Protein AF-A0A3S4V7P9-F1 (afdb_monomer)

Solvent-accessible surface area (backbone atoms only — not comparable to full-atom values): 14557 Å² total; per-residue (Å²): 127,86,75,82,71,59,78,92,70,56,43,48,59,55,48,31,48,61,52,42,57,87,43,65,37,87,47,76,92,42,80,39,62,37,51,58,52,30,53,48,21,33,52,43,36,45,76,24,65,44,78,55,67,53,54,45,38,20,28,31,35,33,56,42,56,64,79,25,19,72,51,39,38,51,50,41,55,56,63,76,62,49,96,67,85,82,75,96,72,74,80,79,64,96,81,67,82,88,80,43,70,70,49,38,53,47,17,40,49,37,39,23,72,76,68,34,62,66,26,25,49,37,24,56,65,56,31,76,80,76,78,78,76,74,74,77,93,70,81,84,86,89,84,90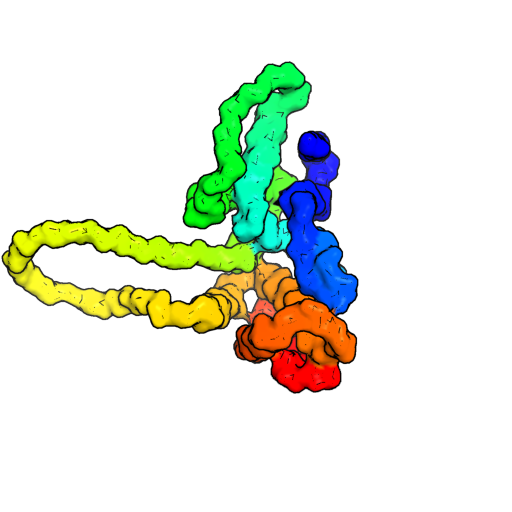,81,86,86,91,74,83,84,74,81,78,73,77,84,85,60,54,74,64,54,50,51,50,48,51,49,49,50,36,50,74,72,49,54,34,58,26,37,34,44,50,48,24,45,51,51,61,72,50,65,74,59,54,62,56,89,86,48,83,63,62,64,69,60,51,54,50,50,26,54,56,52,51,68,42,40,67,60,56,54,74,36,66,45,59,43,41,67,68,51,45,45,59,72,52,60,69,70,55,74,61,55,104

Structure (mmCIF, N/CA/C/O backbone):
data_AF-A0A3S4V7P9-F1
#
_entry.id   AF-A0A3S4V7P9-F1
#
loop_
_atom_site.group_PDB
_atom_site.id
_atom_site.type_symbol
_atom_site.label_atom_id
_atom_site.label_alt_id
_atom_site.label_comp_id
_atom_site.label_asym_id
_atom_site.label_entity_id
_atom_site.label_seq_id
_atom_site.pdbx_PDB_ins_code
_atom_site.Cartn_x
_atom_site.Cartn_y
_atom_site.Cartn_z
_atom_site.occupancy
_atom_site.B_iso_or_equiv
_atom_site.auth_seq_id
_atom_site.auth_comp_id
_atom_site.auth_asym_id
_atom_site.auth_atom_id
_atom_site.pdbx_PDB_model_num
ATOM 1 N N . MET A 1 1 ? -21.435 1.760 -15.523 1.00 58.81 1 MET A N 1
ATOM 2 C CA . MET A 1 1 ? -20.397 1.516 -14.498 1.00 58.81 1 MET A CA 1
ATOM 3 C C . MET A 1 1 ? -21.016 0.544 -13.519 1.00 58.81 1 MET A C 1
ATOM 5 O O . MET A 1 1 ? -22.145 0.797 -13.127 1.00 58.81 1 MET A O 1
ATOM 9 N N . GLU A 1 2 ? -20.376 -0.588 -13.237 1.00 66.31 2 GLU A N 1
ATOM 10 C CA . GLU A 1 2 ? -20.929 -1.530 -12.252 1.00 66.31 2 GLU A CA 1
ATOM 11 C C . GLU A 1 2 ? -21.046 -0.820 -10.897 1.00 66.31 2 GLU A C 1
ATOM 13 O O . GLU A 1 2 ? -20.115 -0.087 -10.531 1.00 66.31 2 GLU A O 1
ATOM 18 N N . PRO A 1 3 ? -22.195 -0.945 -10.220 1.00 80.56 3 PRO A N 1
ATOM 19 C CA . PRO A 1 3 ? -22.432 -0.245 -8.971 1.00 80.56 3 PRO A CA 1
ATOM 20 C C . PRO A 1 3 ? -21.461 -0.729 -7.892 1.00 80.56 3 PRO A C 1
ATOM 22 O O . PRO A 1 3 ? -20.985 -1.865 -7.924 1.00 80.56 3 PRO A O 1
ATOM 25 N N . LEU A 1 4 ? -21.153 0.157 -6.946 1.00 84.25 4 LEU A N 1
ATOM 26 C CA . LEU A 1 4 ? -20.502 -0.257 -5.710 1.00 84.25 4 LEU A CA 1
ATOM 27 C C . LEU A 1 4 ? -21.445 -1.240 -4.984 1.00 84.25 4 LEU A C 1
ATOM 29 O O . LEU A 1 4 ? -22.656 -0.998 -4.984 1.00 84.25 4 LEU A O 1
ATOM 33 N N . PRO A 1 5 ? -20.936 -2.339 -4.403 1.00 85.75 5 PRO A N 1
ATOM 34 C CA . PRO A 1 5 ? -21.762 -3.251 -3.617 1.00 85.75 5 PRO A CA 1
ATOM 35 C C . PRO A 1 5 ? -22.449 -2.559 -2.435 1.00 85.75 5 PRO A C 1
ATOM 37 O O . PRO A 1 5 ? -22.058 -1.464 -2.025 1.00 85.75 5 PRO A O 1
ATOM 40 N N . ALA A 1 6 ? -23.464 -3.221 -1.874 1.00 88.19 6 ALA A N 1
ATOM 41 C CA . ALA A 1 6 ? -24.113 -2.773 -0.646 1.00 88.19 6 ALA A CA 1
ATOM 42 C C . ALA A 1 6 ? -23.091 -2.645 0.493 1.00 88.19 6 ALA A C 1
ATOM 44 O O . ALA A 1 6 ? -22.118 -3.397 0.540 1.00 88.19 6 ALA A O 1
ATOM 45 N N . ARG A 1 7 ? -23.312 -1.682 1.396 1.00 88.50 7 ARG A N 1
ATOM 46 C CA . ARG A 1 7 ? -22.345 -1.269 2.426 1.00 88.50 7 ARG A CA 1
ATOM 47 C C . ARG A 1 7 ? -21.794 -2.436 3.253 1.00 88.50 7 ARG A C 1
ATOM 49 O O . ARG A 1 7 ? -20.602 -2.481 3.523 1.00 88.50 7 ARG A O 1
ATOM 56 N N . ASP A 1 8 ? -22.652 -3.379 3.618 1.00 89.31 8 ASP A N 1
ATOM 57 C CA . ASP A 1 8 ? -22.342 -4.583 4.394 1.00 89.31 8 ASP A CA 1
ATOM 58 C C . ASP A 1 8 ? -21.503 -5.624 3.631 1.00 89.31 8 ASP A C 1
ATOM 60 O O . ASP A 1 8 ? -20.821 -6.440 4.247 1.00 89.31 8 ASP A O 1
ATOM 64 N N . ALA A 1 9 ? -21.501 -5.574 2.299 1.00 92.19 9 ALA A N 1
ATOM 65 C CA . ALA A 1 9 ? -20.689 -6.428 1.434 1.00 92.19 9 ALA A CA 1
ATOM 66 C C . ALA A 1 9 ? -19.342 -5.793 1.032 1.00 92.19 9 ALA A C 1
ATOM 68 O O . ALA A 1 9 ? -18.545 -6.426 0.331 1.00 92.19 9 ALA A O 1
ATOM 69 N N . ILE A 1 10 ? -19.068 -4.547 1.436 1.00 95.62 10 ILE A N 1
ATOM 70 C CA . ILE A 1 10 ? -17.816 -3.864 1.100 1.00 95.62 10 ILE A CA 1
ATOM 71 C C . ILE A 1 10 ? -16.715 -4.331 2.050 1.00 95.62 10 ILE A C 1
ATOM 73 O O . ILE A 1 10 ? -16.597 -3.874 3.181 1.00 95.62 10 ILE A O 1
ATOM 77 N N . THR A 1 11 ? -15.854 -5.213 1.552 1.00 97.94 11 THR A N 1
ATOM 78 C CA . THR A 1 11 ? -14.566 -5.526 2.181 1.00 97.94 11 THR A CA 1
ATOM 79 C C . THR A 1 11 ? -13.459 -4.601 1.646 1.00 97.94 11 THR A C 1
ATOM 81 O O . THR A 1 11 ? -13.633 -3.989 0.583 1.00 97.94 11 THR A O 1
ATOM 84 N N . PRO A 1 12 ? -12.288 -4.521 2.311 1.00 98.50 12 PRO A N 1
ATOM 85 C CA . PRO A 1 12 ? -11.133 -3.782 1.790 1.00 98.50 12 PRO A CA 1
ATOM 86 C C . PRO A 1 12 ? -10.730 -4.213 0.371 1.00 98.50 12 PRO A C 1
ATOM 88 O O . PRO A 1 12 ? -10.484 -3.371 -0.490 1.00 98.50 12 PRO A O 1
ATOM 91 N N . GLU A 1 13 ? -10.739 -5.521 0.091 1.00 98.19 13 GLU A N 1
ATOM 92 C CA . GLU A 1 13 ? -10.456 -6.065 -1.242 1.00 98.19 13 GLU A CA 1
ATOM 93 C C . GLU A 1 13 ? -11.494 -5.617 -2.280 1.00 98.19 13 GLU A C 1
ATOM 95 O O . GLU A 1 13 ? -11.134 -5.213 -3.389 1.00 98.19 13 GLU A O 1
ATOM 100 N N . VAL A 1 14 ? -12.784 -5.688 -1.939 1.00 97.50 14 VAL A N 1
ATOM 101 C CA . VAL A 1 14 ? -13.881 -5.288 -2.832 1.00 97.50 14 VAL A CA 1
ATOM 102 C C . VAL A 1 14 ? -13.765 -3.807 -3.190 1.00 97.50 14 VAL A C 1
ATOM 104 O O . VAL A 1 14 ? -13.862 -3.452 -4.370 1.00 97.50 14 VAL A O 1
ATOM 107 N N . LEU A 1 15 ? -13.496 -2.948 -2.203 1.00 97.62 15 LEU A N 1
ATOM 108 C CA . LEU A 1 15 ? -13.302 -1.522 -2.448 1.00 97.62 15 LEU A CA 1
ATOM 109 C C . LEU A 1 15 ? -12.057 -1.262 -3.304 1.00 97.62 15 LEU A C 1
ATOM 111 O O . LEU A 1 15 ? -12.142 -0.505 -4.270 1.00 97.62 15 LEU A O 1
ATOM 115 N N . ALA A 1 16 ? -10.930 -1.920 -3.014 1.00 98.00 16 ALA A N 1
ATOM 116 C CA . ALA A 1 16 ? -9.704 -1.791 -3.802 1.00 98.00 16 ALA A CA 1
ATOM 117 C C . ALA A 1 16 ? -9.910 -2.230 -5.265 1.00 98.00 16 ALA A C 1
ATOM 119 O O . ALA A 1 16 ? -9.513 -1.519 -6.193 1.00 98.00 16 ALA A O 1
ATOM 120 N N . ARG A 1 17 ? -10.594 -3.363 -5.493 1.00 96.88 17 ARG A N 1
ATOM 121 C CA . ARG A 1 17 ? -10.981 -3.854 -6.832 1.00 96.88 17 ARG A CA 1
ATOM 122 C C . ARG A 1 17 ? -11.816 -2.830 -7.587 1.00 96.88 17 ARG A C 1
ATOM 124 O O . ARG A 1 17 ? -11.573 -2.589 -8.771 1.00 96.88 17 ARG A O 1
ATOM 131 N N . TRP A 1 18 ? -12.799 -2.242 -6.913 1.00 95.81 18 TRP A N 1
ATOM 132 C CA . TRP A 1 18 ? -13.680 -1.246 -7.507 1.00 95.81 18 TRP A CA 1
ATOM 133 C C . TRP A 1 18 ? -12.938 0.065 -7.817 1.00 95.81 18 TRP A C 1
ATOM 135 O O . TRP A 1 18 ? -13.070 0.599 -8.924 1.00 95.81 18 TRP A O 1
ATOM 145 N N . ALA A 1 19 ? -12.109 0.548 -6.887 1.00 95.56 19 ALA A N 1
ATOM 146 C CA . ALA A 1 19 ? -11.340 1.781 -7.028 1.00 95.56 19 ALA A CA 1
ATOM 147 C C . ALA A 1 19 ? -10.324 1.678 -8.176 1.00 95.56 19 ALA A C 1
ATOM 149 O O . ALA A 1 19 ? -10.337 2.501 -9.087 1.00 95.56 19 ALA A O 1
ATOM 150 N N . HIS A 1 20 ? -9.515 0.618 -8.216 1.00 96.06 20 HIS A N 1
ATOM 151 C CA . HIS A 1 20 ? -8.494 0.420 -9.253 1.00 96.06 20 HIS A CA 1
ATOM 152 C C . HIS A 1 20 ? -9.036 -0.221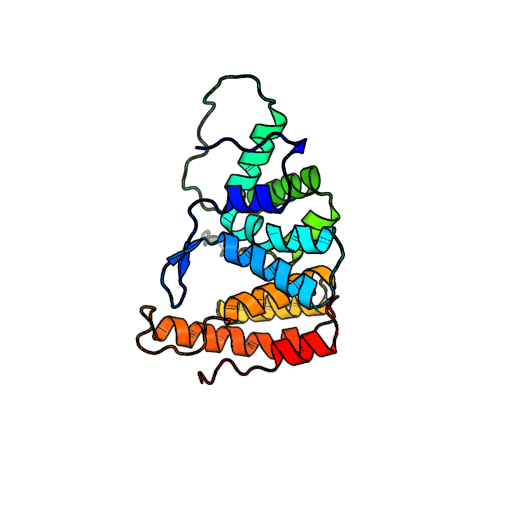 -10.543 1.00 96.06 20 HIS A C 1
ATOM 154 O O . HIS A 1 20 ? -8.272 -0.679 -11.403 1.00 96.06 20 HIS A O 1
ATOM 160 N N . ARG A 1 21 ? -10.362 -0.280 -10.726 1.00 93.31 21 ARG A N 1
ATOM 161 C CA . ARG A 1 21 ? -10.960 -0.895 -11.913 1.00 93.31 21 ARG A CA 1
ATOM 162 C C . ARG A 1 21 ? -10.477 -0.205 -13.187 1.00 93.31 21 ARG A C 1
ATOM 164 O O . ARG A 1 21 ? -10.675 0.990 -13.392 1.00 93.31 21 ARG A O 1
ATOM 171 N N . GLY A 1 22 ? -9.933 -1.009 -14.097 1.00 93.38 22 GLY A N 1
ATOM 172 C CA . GLY A 1 22 ? -9.423 -0.535 -15.385 1.00 93.38 22 GLY A CA 1
ATOM 173 C C . GLY A 1 22 ? -7.981 -0.032 -15.330 1.00 93.38 22 GLY A C 1
ATOM 174 O O . GLY A 1 22 ? -7.357 0.049 -16.383 1.00 93.38 22 GLY A O 1
ATOM 175 N N . GLN A 1 23 ? -7.416 0.203 -14.141 1.00 95.31 23 GLN A N 1
ATOM 176 C CA . GLN A 1 23 ? -6.001 0.530 -13.997 1.00 95.31 23 GLN A CA 1
ATOM 177 C C . GLN A 1 23 ? -5.146 -0.677 -14.404 1.00 95.31 23 GLN A C 1
ATOM 179 O O . GLN A 1 23 ? -5.503 -1.846 -14.185 1.00 95.31 23 GLN A O 1
ATOM 184 N N . ARG A 1 24 ? -4.027 -0.387 -15.063 1.00 94.62 24 ARG A N 1
ATOM 185 C CA . ARG A 1 24 ? -3.072 -1.378 -15.558 1.00 94.62 24 ARG A CA 1
ATOM 186 C C . ARG A 1 24 ? -1.688 -1.082 -15.009 1.00 94.62 24 ARG A C 1
ATOM 188 O O . ARG A 1 24 ? -1.365 0.068 -14.728 1.00 94.62 24 ARG A O 1
ATOM 195 N N . ARG A 1 25 ? -0.882 -2.131 -14.881 1.00 91.31 25 ARG A N 1
ATOM 196 C CA . ARG A 1 25 ? 0.527 -2.058 -14.496 1.00 91.31 25 ARG A CA 1
ATOM 197 C C . ARG A 1 25 ? 1.372 -2.756 -15.550 1.00 91.31 25 ARG A C 1
ATOM 199 O O . ARG A 1 25 ? 1.048 -3.870 -15.956 1.00 91.31 25 ARG A O 1
ATOM 206 N N . ASP A 1 26 ? 2.465 -2.118 -15.951 1.00 89.94 26 ASP A N 1
ATOM 207 C CA . ASP A 1 26 ? 3.435 -2.728 -16.857 1.00 89.94 26 ASP A CA 1
ATOM 208 C C . ASP A 1 26 ? 4.204 -3.833 -16.133 1.00 89.94 26 ASP A C 1
ATOM 210 O O . ASP A 1 26 ? 4.832 -3.603 -15.096 1.00 89.94 26 ASP A O 1
ATOM 214 N N . THR A 1 27 ? 4.187 -5.031 -16.706 1.00 90.19 27 THR A N 1
ATOM 215 C CA . THR A 1 27 ? 4.953 -6.185 -16.230 1.00 90.19 27 THR A CA 1
ATOM 216 C C . THR A 1 27 ? 5.806 -6.738 -17.375 1.00 90.19 27 THR A C 1
ATOM 218 O O . THR A 1 27 ? 5.564 -6.378 -18.531 1.00 90.19 27 THR A O 1
ATOM 221 N N . PRO A 1 28 ? 6.790 -7.612 -17.102 1.00 87.75 28 PRO A N 1
ATOM 222 C CA . PRO A 1 28 ? 7.581 -8.233 -18.160 1.00 87.75 28 PRO A CA 1
ATOM 223 C C . PRO A 1 28 ? 6.714 -9.078 -19.111 1.00 87.75 28 PRO A C 1
ATOM 225 O O . PRO A 1 28 ? 7.029 -9.200 -20.288 1.00 87.75 28 PRO A O 1
ATOM 228 N N . ALA A 1 29 ? 5.583 -9.605 -18.626 1.00 88.56 29 ALA A N 1
ATOM 229 C CA . ALA A 1 29 ? 4.605 -10.352 -19.421 1.00 88.56 29 ALA A CA 1
ATOM 230 C C . ALA A 1 29 ? 3.593 -9.456 -20.172 1.00 88.56 29 ALA A C 1
ATOM 232 O O . ALA A 1 29 ? 2.677 -9.969 -20.812 1.00 88.56 29 ALA A O 1
ATOM 233 N N . GLY A 1 30 ? 3.724 -8.126 -20.086 1.00 88.00 30 GLY A N 1
ATOM 234 C CA . GLY A 1 30 ? 2.780 -7.151 -20.640 1.00 88.00 30 GLY A CA 1
ATOM 235 C C . GLY A 1 30 ? 1.861 -6.502 -19.588 1.00 88.00 30 GLY A C 1
ATOM 236 O O . GLY A 1 30 ? 2.098 -6.641 -18.383 1.00 88.00 30 GLY A O 1
ATOM 237 N N . PRO A 1 31 ? 0.830 -5.742 -20.008 1.00 90.12 31 PRO A N 1
ATOM 238 C CA . PRO A 1 31 ? -0.048 -5.013 -19.091 1.00 90.12 31 PRO A CA 1
ATOM 239 C C . PRO A 1 31 ? -0.917 -5.947 -18.234 1.00 90.12 31 PRO A C 1
ATOM 241 O O . PRO A 1 31 ? -1.820 -6.614 -18.738 1.00 90.12 31 PRO A O 1
ATOM 244 N N . GLY A 1 32 ? -0.681 -5.954 -16.922 1.00 89.69 32 GLY A N 1
ATOM 245 C CA . GLY A 1 32 ? -1.484 -6.676 -15.930 1.00 89.69 32 GLY A CA 1
ATOM 246 C C . GLY A 1 32 ? -2.538 -5.787 -15.265 1.00 89.69 32 GLY A C 1
ATOM 247 O O . GLY A 1 32 ? -2.479 -4.557 -15.357 1.00 89.69 32 GLY A O 1
ATOM 248 N N . ALA A 1 33 ? -3.507 -6.389 -14.574 1.00 94.81 33 ALA A N 1
ATOM 249 C CA . ALA A 1 33 ? -4.460 -5.637 -13.761 1.00 94.81 33 ALA A CA 1
ATOM 250 C C . ALA A 1 33 ? -3.758 -5.052 -12.525 1.00 94.81 33 ALA A C 1
ATOM 252 O O . ALA A 1 33 ? -3.027 -5.759 -11.833 1.00 94.81 33 ALA A O 1
ATOM 253 N N . TYR A 1 34 ? -3.988 -3.769 -12.223 1.00 96.25 34 TYR A N 1
ATOM 254 C CA . TYR A 1 34 ? -3.319 -3.125 -11.085 1.00 96.25 34 TYR A CA 1
ATOM 255 C C . TYR A 1 34 ? -3.641 -3.799 -9.749 1.00 96.25 34 TYR A C 1
ATOM 257 O O . TYR A 1 34 ? -2.764 -3.936 -8.911 1.00 96.25 34 TYR A O 1
ATOM 265 N N . ILE A 1 35 ? -4.870 -4.293 -9.578 1.00 97.38 35 ILE A N 1
ATOM 266 C CA . ILE A 1 35 ? -5.326 -4.925 -8.333 1.00 97.38 35 ILE A CA 1
ATOM 267 C C . ILE A 1 35 ? -4.492 -6.137 -7.889 1.00 97.38 35 ILE A C 1
ATOM 269 O O . ILE A 1 35 ? -4.472 -6.479 -6.708 1.00 97.38 35 ILE A O 1
ATOM 273 N N . ASP A 1 36 ? -3.762 -6.773 -8.808 1.00 97.25 36 ASP A N 1
ATOM 274 C CA . ASP A 1 36 ? -2.837 -7.834 -8.429 1.00 97.25 36 ASP A CA 1
ATOM 275 C C . ASP A 1 36 ? -1.676 -7.328 -7.559 1.00 97.25 36 ASP A C 1
ATOM 277 O O . ASP A 1 36 ? -1.077 -8.126 -6.844 1.00 97.25 36 ASP A O 1
ATOM 281 N N . HIS A 1 37 ? -1.346 -6.033 -7.608 1.00 97.62 37 HIS A N 1
ATOM 282 C CA . HIS A 1 37 ? -0.346 -5.423 -6.736 1.00 97.62 37 HIS A CA 1
ATOM 283 C C . HIS A 1 37 ? -0.810 -5.394 -5.266 1.00 97.62 37 HIS A C 1
ATOM 285 O O . HIS A 1 37 ? -0.173 -6.088 -4.471 1.00 97.62 37 HIS A O 1
ATOM 291 N N . PRO A 1 38 ? -1.935 -4.746 -4.885 1.00 98.56 38 PRO A N 1
ATOM 292 C CA . PRO A 1 38 ? -2.440 -4.813 -3.510 1.00 98.56 38 PRO A CA 1
ATOM 293 C C . PRO A 1 38 ? -2.638 -6.241 -2.987 1.00 98.56 38 PRO A C 1
ATOM 295 O O . PRO A 1 38 ? -2.262 -6.536 -1.854 1.00 98.56 38 PRO A O 1
ATOM 298 N N . ARG A 1 39 ? -3.129 -7.165 -3.831 1.00 98.75 39 ARG A N 1
ATOM 299 C CA . ARG A 1 39 ? -3.240 -8.588 -3.466 1.00 98.75 39 ARG A CA 1
ATOM 300 C C . ARG A 1 39 ? -1.895 -9.166 -3.023 1.00 98.75 39 ARG A C 1
ATOM 302 O O . ARG A 1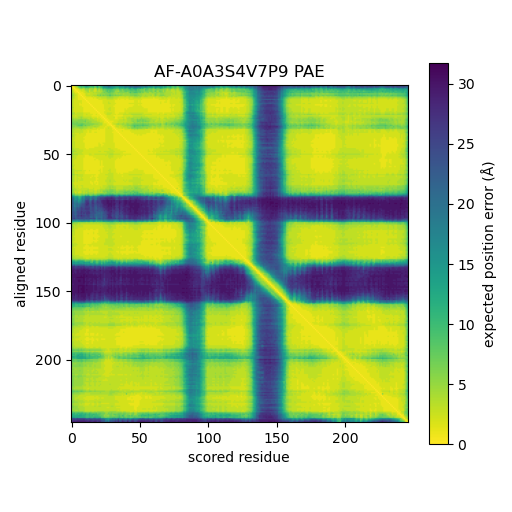 39 ? -1.804 -9.784 -1.967 1.00 98.75 39 ARG A O 1
ATOM 309 N N . ARG A 1 40 ? -0.842 -8.966 -3.821 1.00 98.56 40 ARG A N 1
ATOM 310 C CA . ARG A 1 40 ? 0.496 -9.487 -3.510 1.00 98.56 40 ARG A CA 1
ATOM 311 C C . ARG A 1 40 ? 1.149 -8.776 -2.333 1.00 98.56 40 ARG A C 1
ATOM 313 O O . ARG A 1 40 ? 1.888 -9.416 -1.594 1.00 98.56 40 ARG A O 1
ATOM 320 N N . VAL A 1 41 ? 0.863 -7.492 -2.118 1.00 98.81 41 VAL A N 1
ATOM 321 C CA . VAL A 1 41 ? 1.287 -6.780 -0.901 1.00 98.81 41 VAL A CA 1
ATOM 322 C C . VAL A 1 41 ? 0.712 -7.463 0.340 1.00 98.81 41 VAL A C 1
ATOM 324 O O . VAL A 1 41 ? 1.455 -7.737 1.280 1.00 98.81 41 VAL A O 1
ATOM 327 N N . VAL A 1 42 ? -0.571 -7.829 0.321 1.00 98.88 42 VAL A N 1
ATOM 328 C CA . VAL A 1 42 ? -1.216 -8.578 1.412 1.00 98.88 42 VAL A CA 1
ATOM 329 C C . VAL A 1 42 ? -0.619 -9.978 1.574 1.00 98.88 42 VAL A C 1
ATOM 331 O O . VAL A 1 42 ? -0.319 -10.386 2.693 1.00 98.88 42 VAL A O 1
ATOM 334 N N . GLU A 1 43 ? -0.354 -10.695 0.479 1.00 98.88 43 GLU A N 1
ATOM 335 C CA . GLU A 1 43 ? 0.335 -11.996 0.529 1.00 98.88 43 GLU A CA 1
ATOM 336 C C . GLU A 1 43 ? 1.737 -11.888 1.151 1.00 98.88 43 GLU A C 1
ATOM 338 O O . GLU A 1 43 ? 2.133 -12.752 1.933 1.00 98.88 43 GLU A O 1
ATOM 343 N N . LEU A 1 44 ? 2.478 -10.817 0.852 1.00 98.88 44 LEU A N 1
ATOM 344 C CA . LEU A 1 44 ? 3.791 -10.544 1.438 1.00 98.88 44 LEU A CA 1
ATOM 345 C C . LEU A 1 44 ? 3.702 -10.188 2.927 1.00 98.88 44 LEU A C 1
ATOM 347 O O . LEU A 1 44 ? 4.561 -10.628 3.687 1.00 98.88 44 LEU A O 1
ATOM 351 N N . LEU A 1 45 ? 2.684 -9.433 3.351 1.00 98.88 45 LEU A N 1
ATOM 352 C CA . LEU A 1 45 ? 2.430 -9.148 4.769 1.00 98.88 45 LEU A CA 1
ATOM 353 C C . LEU A 1 45 ? 2.203 -10.452 5.545 1.00 98.88 45 LEU A C 1
ATOM 355 O O . LEU A 1 45 ? 2.871 -10.696 6.551 1.00 98.88 45 LEU A O 1
ATOM 359 N N . VAL A 1 46 ? 1.333 -11.326 5.027 1.00 98.81 46 VAL A N 1
ATOM 360 C CA . VAL A 1 46 ? 1.057 -12.644 5.618 1.00 98.81 46 VAL A CA 1
ATOM 361 C C . VAL A 1 46 ? 2.313 -13.517 5.635 1.00 98.81 46 VAL A C 1
ATOM 363 O O . VAL A 1 46 ? 2.642 -14.105 6.664 1.00 98.81 46 VAL A O 1
ATOM 366 N N . ALA A 1 47 ? 3.062 -13.574 4.529 1.00 98.69 47 ALA A N 1
ATOM 367 C CA . ALA A 1 47 ? 4.313 -14.331 4.454 1.00 98.69 47 ALA A CA 1
ATOM 368 C C . ALA A 1 47 ? 5.381 -13.812 5.432 1.00 98.69 47 ALA A C 1
ATOM 370 O O . ALA A 1 47 ? 6.209 -14.592 5.903 1.00 98.69 47 ALA A O 1
ATOM 371 N N . GLY A 1 48 ? 5.349 -12.515 5.742 1.00 98.56 48 GLY A N 1
ATOM 372 C CA . GLY A 1 48 ? 6.176 -11.874 6.756 1.00 98.56 48 GLY A CA 1
ATOM 373 C C . GLY A 1 48 ? 5.660 -12.022 8.188 1.00 98.56 48 GLY A C 1
ATOM 374 O O . GLY A 1 48 ? 6.274 -11.460 9.086 1.00 98.56 48 GLY A O 1
ATOM 375 N N . GLY A 1 49 ? 4.576 -12.765 8.427 1.00 98.56 49 GLY A N 1
ATOM 376 C CA . GLY A 1 49 ? 4.054 -13.056 9.767 1.00 98.56 49 GLY A CA 1
ATOM 377 C C . GLY A 1 49 ? 2.991 -12.083 10.287 1.00 98.56 49 GLY A C 1
ATOM 378 O O . GLY A 1 49 ? 2.572 -12.208 11.436 1.00 98.5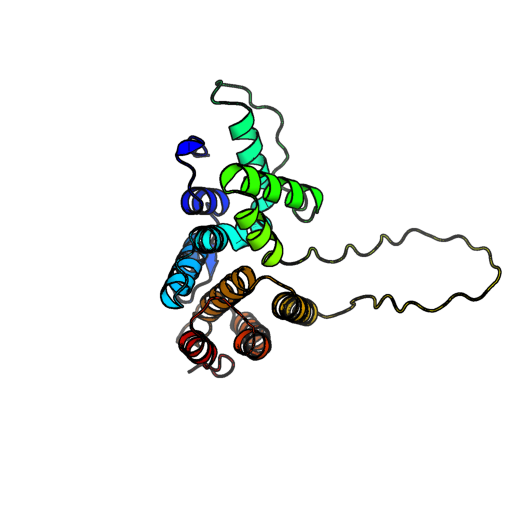6 49 GLY A O 1
ATOM 379 N N . VAL A 1 50 ? 2.520 -11.139 9.468 1.00 98.69 50 VAL A N 1
ATOM 380 C CA . VAL A 1 50 ? 1.438 -10.222 9.854 1.00 98.69 50 VAL A CA 1
ATOM 381 C C . VAL A 1 50 ? 0.089 -10.929 9.721 1.00 98.69 50 VAL A C 1
ATOM 383 O O . VAL A 1 50 ? -0.291 -11.361 8.635 1.00 98.69 50 VAL A O 1
ATOM 386 N N . ALA A 1 51 ? -0.653 -11.004 10.826 1.00 98.25 51 ALA A N 1
ATOM 387 C CA . ALA A 1 51 ? -2.011 -11.557 10.878 1.00 98.25 51 ALA A CA 1
ATOM 388 C C . ALA A 1 51 ? -3.068 -10.536 11.343 1.00 98.25 51 ALA A C 1
ATOM 390 O O . ALA A 1 51 ? -4.246 -10.872 11.441 1.00 98.25 51 ALA A O 1
ATOM 391 N N . ASP A 1 52 ? -2.651 -9.303 11.644 1.00 98.69 52 ASP A N 1
ATOM 392 C CA . ASP A 1 52 ? -3.542 -8.239 12.103 1.00 98.69 52 ASP A CA 1
ATOM 393 C C . ASP A 1 52 ? -4.497 -7.810 10.968 1.00 98.69 52 ASP A C 1
ATOM 395 O O . ASP A 1 52 ? -4.027 -7.342 9.923 1.00 98.69 52 ASP A O 1
ATOM 399 N N . PRO A 1 53 ? -5.827 -7.950 11.144 1.00 98.69 53 PRO A N 1
ATOM 400 C CA . PRO A 1 53 ? -6.793 -7.645 10.096 1.00 98.69 53 PRO A CA 1
ATOM 401 C C . PRO A 1 53 ? -6.775 -6.175 9.658 1.00 98.69 53 PRO A C 1
ATOM 403 O O . PRO A 1 53 ? -7.025 -5.909 8.483 1.00 98.69 53 PRO A O 1
ATOM 406 N N . GLU A 1 54 ? -6.447 -5.225 10.538 1.00 98.81 54 GLU A N 1
ATOM 407 C CA . GLU A 1 54 ? -6.393 -3.801 10.185 1.00 98.81 54 GLU A CA 1
ATOM 408 C C . GLU A 1 54 ? -5.186 -3.503 9.283 1.00 98.81 54 GLU A C 1
ATOM 410 O O . GLU A 1 54 ? -5.281 -2.723 8.333 1.00 98.81 54 GLU A O 1
ATOM 415 N N . VAL A 1 55 ? -4.062 -4.189 9.512 1.00 98.88 55 VAL A N 1
ATOM 416 C CA . VAL A 1 55 ? -2.859 -4.066 8.675 1.00 98.88 55 VAL A CA 1
ATOM 417 C C . VAL A 1 55 ? -3.071 -4.722 7.310 1.00 98.88 55 VAL A C 1
ATOM 419 O O . VAL A 1 55 ? -2.673 -4.163 6.287 1.00 98.88 55 VAL A O 1
ATOM 422 N N . LEU A 1 56 ? -3.743 -5.876 7.262 1.00 98.88 56 LEU A N 1
ATOM 423 C CA . LEU A 1 56 ? -4.096 -6.534 5.999 1.00 98.88 56 LEU A CA 1
ATOM 424 C C . LEU A 1 56 ? -5.122 -5.713 5.198 1.00 98.88 56 LEU A C 1
ATOM 426 O O . LEU A 1 56 ? -4.997 -5.598 3.977 1.00 98.88 56 LEU A O 1
ATOM 430 N N . ALA A 1 57 ? -6.095 -5.091 5.872 1.00 98.88 57 ALA A N 1
ATOM 431 C CA . ALA A 1 57 ? -7.023 -4.148 5.254 1.00 98.88 57 ALA A CA 1
ATOM 432 C C . ALA A 1 57 ? -6.283 -2.941 4.660 1.00 98.88 57 ALA A C 1
ATOM 434 O O . ALA A 1 57 ? -6.515 -2.584 3.504 1.00 98.88 57 ALA A O 1
ATOM 435 N N . ALA A 1 58 ? -5.343 -2.355 5.407 1.00 98.88 58 ALA A N 1
ATOM 436 C CA . ALA A 1 58 ? -4.508 -1.270 4.904 1.00 98.88 58 ALA A CA 1
ATOM 437 C C . ALA A 1 58 ? -3.642 -1.709 3.711 1.00 98.88 58 ALA A C 1
ATOM 439 O O . ALA A 1 58 ? -3.515 -0.952 2.755 1.00 98.88 58 ALA A O 1
ATOM 440 N N . GLY A 1 59 ? -3.116 -2.939 3.704 1.00 98.81 59 GLY A N 1
ATOM 441 C CA . GLY A 1 59 ? -2.386 -3.502 2.561 1.00 98.81 59 GLY A CA 1
ATOM 442 C C . GLY A 1 59 ? -3.214 -3.536 1.270 1.00 98.81 59 GLY A C 1
ATOM 443 O O . GLY A 1 59 ? -2.717 -3.153 0.209 1.00 98.81 59 GLY A O 1
ATOM 444 N N . TRP A 1 60 ? -4.496 -3.905 1.355 1.00 98.88 60 TRP A N 1
ATOM 445 C CA . TRP A 1 60 ? -5.419 -3.834 0.214 1.00 98.88 60 TRP A CA 1
ATOM 446 C C . TRP A 1 60 ? -5.674 -2.403 -0.270 1.00 98.88 60 TRP A C 1
ATOM 448 O O . TRP A 1 60 ? -5.865 -2.184 -1.465 1.00 98.88 60 TRP A O 1
ATOM 458 N N . LEU A 1 61 ? -5.697 -1.439 0.650 1.00 98.81 61 LEU A N 1
ATOM 459 C CA . LEU A 1 61 ? -6.160 -0.074 0.401 1.00 98.81 61 LEU A CA 1
ATOM 460 C C . LEU A 1 61 ? -5.033 0.948 0.206 1.00 98.81 61 LEU A C 1
ATOM 462 O O . LEU A 1 61 ? -5.336 2.102 -0.091 1.00 98.81 61 LEU A O 1
ATOM 466 N N . HIS A 1 62 ? -3.766 0.559 0.367 1.00 98.50 62 HIS A N 1
ATOM 467 C CA . HIS A 1 62 ? -2.649 1.493 0.546 1.00 98.50 62 HIS A CA 1
ATOM 468 C C . HIS A 1 62 ? -2.495 2.540 -0.571 1.00 98.50 62 HIS A C 1
ATOM 470 O O . HIS A 1 62 ? -2.178 3.686 -0.270 1.00 98.50 62 HIS A O 1
ATOM 476 N N . ASP A 1 63 ? -2.805 2.183 -1.820 1.00 97.62 63 ASP A N 1
ATOM 477 C CA . ASP A 1 63 ? -2.739 3.101 -2.968 1.00 97.62 63 ASP A CA 1
ATOM 478 C C . ASP A 1 63 ? -4.065 3.791 -3.295 1.00 97.62 63 ASP A C 1
ATOM 480 O O . ASP A 1 63 ? -4.115 4.687 -4.134 1.00 97.62 63 ASP A O 1
ATOM 484 N N . THR A 1 64 ? -5.176 3.399 -2.669 1.00 97.25 64 THR A N 1
ATOM 485 C CA . THR A 1 64 ? -6.505 3.883 -3.082 1.00 97.25 64 THR A CA 1
ATOM 486 C C . THR A 1 64 ? -6.678 5.387 -2.861 1.00 97.25 64 THR A C 1
ATOM 488 O O . THR A 1 64 ? -7.314 6.055 -3.677 1.00 97.25 64 THR A O 1
ATOM 491 N N . VAL A 1 65 ? -6.082 5.938 -1.799 1.00 96.38 65 VAL A N 1
ATOM 492 C CA . VAL A 1 65 ? -6.087 7.383 -1.506 1.00 96.38 65 VAL A CA 1
ATOM 493 C C . VAL A 1 65 ? -5.095 8.141 -2.391 1.00 96.38 65 VAL A C 1
ATOM 495 O O . VAL A 1 65 ? -5.339 9.301 -2.714 1.00 96.38 65 VAL A O 1
ATOM 498 N N . GLU A 1 66 ? -3.995 7.510 -2.805 1.00 92.38 66 GLU A N 1
ATOM 499 C CA . GLU A 1 66 ? -2.998 8.133 -3.683 1.00 92.38 66 GLU A CA 1
ATOM 500 C C . GLU A 1 66 ? -3.490 8.193 -5.136 1.00 92.38 66 GLU A C 1
ATOM 502 O O . GLU A 1 66 ? -3.499 9.257 -5.755 1.00 92.38 66 GLU A O 1
ATOM 507 N N . ASP A 1 67 ? -3.965 7.061 -5.655 1.00 93.94 67 ASP A N 1
ATOM 508 C CA . ASP A 1 67 ? -4.276 6.876 -7.073 1.00 93.94 67 ASP A CA 1
ATOM 509 C C . ASP A 1 67 ? -5.742 7.147 -7.415 1.00 93.94 67 ASP A C 1
ATOM 511 O O . ASP A 1 67 ? -6.069 7.529 -8.541 1.00 93.94 67 ASP A O 1
ATOM 515 N N . GLN A 1 68 ? -6.655 6.873 -6.479 1.00 94.88 68 GLN A N 1
ATOM 516 C CA . GLN A 1 68 ? -8.097 6.840 -6.732 1.00 94.88 68 GLN A CA 1
ATOM 517 C C . GLN A 1 68 ? -8.942 7.640 -5.714 1.00 94.88 68 GLN A C 1
ATOM 519 O O . GLN A 1 68 ? -10.095 7.258 -5.470 1.00 94.88 68 GLN A O 1
ATOM 524 N N . PRO A 1 69 ? -8.483 8.775 -5.144 1.00 94.56 69 PRO A N 1
ATOM 525 C CA . PRO A 1 69 ? -9.211 9.421 -4.051 1.00 94.56 69 PRO A CA 1
ATOM 526 C C . PRO A 1 69 ? -10.583 9.952 -4.491 1.00 94.56 69 PRO A C 1
ATOM 528 O O . PRO A 1 69 ? -11.554 9.846 -3.747 1.00 94.56 69 PRO A O 1
ATOM 531 N N . GLY A 1 70 ? -10.726 10.423 -5.736 1.00 92.69 70 GLY A N 1
ATOM 532 C CA . GLY A 1 70 ? -12.027 10.840 -6.277 1.00 92.69 70 GLY A CA 1
ATOM 533 C C . GLY A 1 70 ? -13.046 9.695 -6.371 1.00 92.69 70 GLY A C 1
ATOM 534 O O . GLY A 1 70 ? -14.245 9.908 -6.183 1.00 92.69 70 GLY A O 1
ATOM 535 N N . ARG A 1 71 ? -12.583 8.459 -6.607 1.00 93.19 71 ARG A N 1
ATOM 536 C CA . ARG A 1 71 ? -13.457 7.280 -6.584 1.00 93.19 71 ARG A CA 1
ATOM 537 C C . ARG A 1 71 ? -13.894 6.950 -5.163 1.00 93.19 71 ARG A C 1
ATOM 539 O O . ARG A 1 71 ? -15.069 6.656 -4.976 1.00 93.19 71 ARG A O 1
ATOM 546 N N . LEU A 1 72 ? -12.999 7.053 -4.179 1.00 94.88 72 LEU A N 1
ATOM 547 C CA . LEU A 1 72 ? -13.348 6.859 -2.768 1.00 94.88 72 LEU A CA 1
ATOM 548 C C . LEU A 1 72 ? -14.387 7.877 -2.292 1.00 94.88 72 LEU A C 1
ATOM 550 O O . LEU A 1 72 ? -15.391 7.489 -1.705 1.00 94.88 72 LEU A O 1
ATOM 554 N N . VAL A 1 73 ? -14.210 9.160 -2.623 1.00 94.56 73 VAL A N 1
ATOM 555 C CA . VAL A 1 73 ? -15.199 10.198 -2.288 1.00 94.56 73 VAL A CA 1
ATOM 556 C C . VAL A 1 73 ? -16.564 9.872 -2.900 1.00 94.56 73 VAL A C 1
ATOM 558 O O . VAL A 1 73 ? -17.579 9.932 -2.212 1.00 94.56 73 VAL A O 1
ATOM 561 N N . ARG A 1 74 ? -16.597 9.451 -4.172 1.00 90.94 74 ARG A N 1
ATOM 562 C CA . ARG A 1 74 ? -17.845 9.044 -4.835 1.00 90.94 74 ARG A CA 1
ATOM 563 C C . ARG A 1 74 ? -18.489 7.819 -4.186 1.00 90.94 74 ARG A C 1
ATOM 565 O O . ARG A 1 74 ? -19.713 7.752 -4.129 1.00 90.94 74 ARG A O 1
ATOM 572 N N . ALA A 1 75 ? -17.682 6.857 -3.741 1.00 90.06 75 ALA A N 1
ATOM 573 C CA . ALA A 1 75 ? -18.165 5.687 -3.020 1.00 90.06 75 ALA A CA 1
ATOM 574 C C . ALA A 1 75 ? -18.865 6.103 -1.720 1.00 90.06 75 ALA A C 1
ATOM 576 O O . ALA A 1 75 ? -20.000 5.696 -1.511 1.00 90.06 75 ALA A O 1
ATOM 577 N N . GLY A 1 76 ? -18.246 6.978 -0.920 1.00 89.56 76 GLY A N 1
ATOM 578 C CA . GLY A 1 76 ? -18.863 7.534 0.290 1.00 89.56 76 GLY A CA 1
ATOM 579 C C . GLY A 1 76 ? -20.216 8.188 0.010 1.00 89.56 76 GLY A C 1
ATOM 580 O O . GLY A 1 76 ? -21.228 7.760 0.553 1.00 89.56 76 GLY A O 1
ATOM 581 N N . SER A 1 77 ? -20.267 9.126 -0.943 1.00 88.50 77 SER A N 1
ATOM 582 C CA . SER A 1 77 ? -21.523 9.807 -1.297 1.00 88.50 77 SER A CA 1
ATOM 583 C C . SER A 1 77 ? -22.621 8.850 -1.774 1.00 88.50 77 SER A C 1
ATOM 585 O O . SER A 1 77 ? -23.793 9.056 -1.477 1.00 88.50 77 SER A O 1
ATOM 587 N N . ALA A 1 78 ? -22.262 7.795 -2.514 1.00 86.00 78 ALA A N 1
ATOM 588 C CA . ALA A 1 78 ? -23.225 6.790 -2.961 1.00 86.00 78 ALA A CA 1
ATOM 589 C C . ALA A 1 78 ? -23.780 5.946 -1.800 1.00 86.00 78 ALA A C 1
ATOM 591 O O . ALA A 1 78 ? -24.927 5.512 -1.859 1.00 86.00 78 ALA A O 1
ATOM 592 N N . LEU A 1 79 ? -22.980 5.716 -0.757 1.00 85.56 79 LEU A N 1
ATOM 593 C CA . LEU A 1 79 ? -23.388 4.962 0.428 1.00 85.56 79 LEU A CA 1
ATOM 594 C C . LEU A 1 79 ? -24.238 5.802 1.385 1.00 85.56 79 LEU A C 1
ATOM 596 O O . LEU A 1 79 ? -25.159 5.262 1.993 1.00 85.56 79 LEU A O 1
ATOM 600 N N . ASP A 1 80 ? -23.977 7.107 1.472 1.00 83.75 80 ASP A N 1
ATOM 601 C CA . ASP A 1 80 ? -24.738 8.038 2.314 1.00 83.75 80 ASP A CA 1
ATOM 602 C C . ASP A 1 80 ? -26.166 8.265 1.804 1.00 83.75 80 ASP A C 1
ATOM 604 O O . ASP A 1 80 ? -27.070 8.562 2.582 1.00 83.75 80 ASP A O 1
ATOM 608 N N . HIS A 1 81 ? -26.383 8.176 0.489 1.00 73.75 81 HIS A N 1
ATOM 609 C CA . HIS A 1 81 ? -27.668 8.521 -0.130 1.00 73.75 81 HIS A CA 1
ATOM 610 C C . HIS A 1 81 ? -28.649 7.349 -0.243 1.00 73.75 81 HIS A C 1
ATOM 612 O O . HIS A 1 81 ? -29.789 7.568 -0.641 1.00 73.75 81 HIS A O 1
ATOM 618 N N . GLY A 1 82 ? -28.247 6.134 0.154 1.00 56.34 82 GLY A N 1
ATOM 619 C CA . GLY A 1 82 ? -29.098 4.945 0.096 1.00 56.34 82 GLY A CA 1
ATOM 620 C C . GLY A 1 82 ? -29.509 4.569 -1.334 1.00 56.34 82 GLY A C 1
ATOM 621 O O . GLY A 1 82 ? -29.425 5.348 -2.278 1.00 56.34 82 GLY A O 1
ATOM 622 N N . SER A 1 83 ? -29.946 3.330 -1.531 1.00 52.84 83 SER A N 1
ATOM 623 C CA . SER A 1 83 ? -30.422 2.825 -2.826 1.00 52.84 83 SER A CA 1
ATOM 624 C C . SER A 1 83 ? -31.805 3.389 -3.215 1.00 52.84 83 SER A C 1
ATOM 626 O O . SER A 1 83 ? -32.674 2.633 -3.651 1.00 52.84 83 SER A O 1
ATOM 628 N N . ASP A 1 84 ? -32.025 4.696 -3.093 1.00 44.09 84 ASP A N 1
ATOM 629 C CA . ASP A 1 84 ? -33.211 5.341 -3.648 1.00 44.09 84 ASP A CA 1
ATOM 630 C C . ASP A 1 84 ? -32.926 5.683 -5.110 1.00 44.09 84 ASP A C 1
ATOM 632 O O . ASP A 1 84 ? -32.123 6.550 -5.461 1.00 44.09 84 ASP A O 1
ATOM 636 N N . GLY A 1 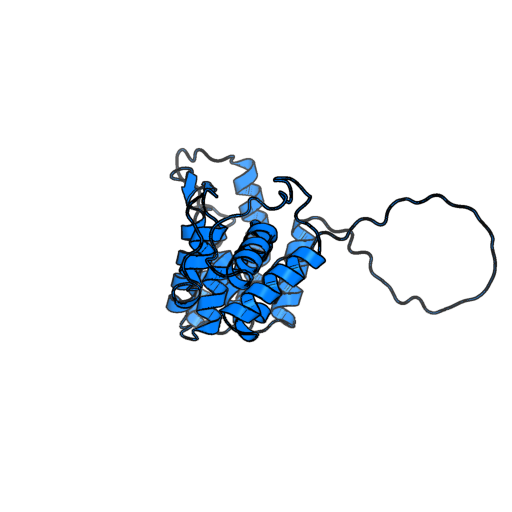85 ? -33.531 4.886 -5.990 1.00 50.28 85 GLY A N 1
ATOM 637 C CA . GLY A 1 85 ? -33.357 4.984 -7.426 1.00 50.28 85 GLY A CA 1
ATOM 638 C C . GLY A 1 85 ? -33.602 6.399 -7.948 1.00 50.28 85 GLY A C 1
ATOM 639 O O . GLY A 1 85 ? -34.714 6.909 -7.897 1.00 50.28 85 GLY A O 1
ATOM 640 N N . GLY A 1 86 ? -32.567 6.968 -8.565 1.00 43.62 86 GLY A N 1
ATOM 641 C CA . GLY A 1 86 ? -32.702 8.033 -9.550 1.00 43.62 86 GLY A CA 1
ATOM 642 C C . GLY A 1 86 ? -32.495 9.452 -9.029 1.00 43.62 86 GLY A C 1
ATOM 643 O O . GLY A 1 86 ? -33.439 10.142 -8.681 1.00 43.62 86 GLY A O 1
ATOM 644 N N . ALA A 1 87 ? -31.276 9.953 -9.203 1.00 38.47 87 ALA A N 1
ATOM 645 C CA . ALA A 1 87 ? -31.055 11.204 -9.921 1.00 38.47 87 ALA A CA 1
ATOM 646 C C . ALA A 1 87 ? -29.603 11.239 -10.398 1.00 38.47 87 ALA A C 1
ATOM 648 O O . ALA A 1 87 ? -28.664 11.137 -9.610 1.00 38.47 87 ALA A O 1
ATOM 649 N N . ALA A 1 88 ? -29.413 11.397 -11.707 1.00 48.75 88 ALA A N 1
ATOM 650 C CA . ALA A 1 88 ? -28.153 11.846 -12.277 1.00 48.75 88 ALA A CA 1
ATOM 651 C C . ALA A 1 88 ? -27.903 13.289 -11.799 1.00 48.75 88 ALA A C 1
ATOM 653 O O . ALA A 1 88 ? -28.247 14.254 -12.473 1.00 48.75 88 ALA A O 1
ATOM 654 N N . GLY A 1 89 ? -27.380 13.425 -10.582 1.00 35.69 89 GLY A N 1
ATOM 655 C CA . GLY A 1 89 ? -27.038 14.690 -9.951 1.00 35.69 89 GLY A CA 1
ATOM 656 C C . GLY A 1 89 ? -25.577 15.035 -10.204 1.00 35.69 89 GLY A C 1
ATOM 657 O O . GLY A 1 89 ? -24.689 14.392 -9.658 1.00 35.69 89 GLY A O 1
ATOM 658 N N . SER A 1 90 ? -25.387 16.031 -11.070 1.00 39.47 90 SER A N 1
ATOM 659 C CA . SER A 1 90 ? -24.202 16.860 -11.318 1.00 39.47 90 SER A CA 1
ATOM 660 C C . SER A 1 90 ? -22.833 16.175 -11.253 1.00 39.47 90 SER A C 1
ATOM 662 O O . SER A 1 90 ? -22.247 15.945 -10.197 1.00 39.47 90 SER A O 1
ATOM 664 N N . GLY A 1 91 ? -22.299 15.890 -12.442 1.00 38.44 91 GLY A N 1
ATOM 665 C CA . GLY A 1 91 ? -20.947 15.391 -12.618 1.00 38.44 91 GLY A CA 1
ATOM 666 C C . GLY A 1 91 ? -19.915 16.331 -12.007 1.00 38.44 91 GLY A C 1
ATOM 667 O O . GLY A 1 91 ? -19.635 17.395 -12.551 1.00 38.44 91 GLY A O 1
ATOM 668 N N . VAL A 1 92 ? -19.270 15.873 -10.937 1.00 38.44 92 VAL A N 1
ATOM 669 C CA . VAL A 1 92 ? -17.875 16.241 -10.705 1.00 38.44 92 VAL A CA 1
ATOM 670 C C . VAL A 1 92 ? -17.102 15.629 -11.868 1.00 38.44 92 VAL A C 1
ATOM 672 O O . VAL A 1 92 ? -17.064 14.406 -12.039 1.00 38.44 92 VAL A O 1
ATOM 675 N N . GLY A 1 93 ? -16.640 16.509 -12.752 1.00 36.19 93 GLY A N 1
ATOM 676 C CA . GLY A 1 93 ? -16.042 16.169 -14.030 1.00 36.19 93 GLY A CA 1
ATOM 677 C C . GLY A 1 93 ? -14.911 15.160 -13.884 1.00 36.19 93 GLY A C 1
ATOM 678 O O . GLY A 1 93 ? -14.072 15.233 -12.987 1.00 36.19 93 GLY A O 1
ATOM 679 N N . VAL A 1 94 ? -14.883 14.212 -14.816 1.00 41.56 94 VAL A N 1
ATOM 680 C CA . VAL A 1 94 ? -13.696 13.413 -15.102 1.00 41.56 94 VAL A CA 1
ATOM 681 C C . VAL A 1 94 ? -12.615 14.399 -15.554 1.00 41.56 94 VAL A C 1
ATOM 683 O O . VAL A 1 94 ? -12.655 14.848 -16.695 1.00 41.56 94 VAL A O 1
ATOM 686 N N . GLY A 1 95 ? -11.694 14.775 -14.661 1.00 40.44 95 GLY A N 1
ATOM 687 C CA . GLY A 1 95 ? -10.501 15.539 -15.043 1.00 40.44 95 GLY A CA 1
ATOM 688 C C . GLY A 1 95 ? -10.091 16.746 -14.195 1.00 40.44 95 GLY A C 1
ATOM 689 O O . GLY A 1 95 ? -9.283 17.525 -14.692 1.00 40.44 95 GLY A O 1
ATOM 690 N N . GLU A 1 96 ? -10.570 16.936 -12.961 1.00 39.44 96 GLU A N 1
ATOM 691 C CA . GLU A 1 96 ? -9.945 17.930 -12.064 1.00 39.44 96 GLU A CA 1
ATOM 692 C C . GLU A 1 96 ? -8.662 17.388 -11.405 1.00 39.44 96 GLU A C 1
ATOM 694 O O . GLU A 1 96 ? -8.564 16.178 -11.168 1.00 39.44 96 GLU A O 1
ATOM 699 N N . PRO A 1 97 ? -7.654 18.242 -11.126 1.00 42.41 97 PRO A N 1
ATOM 700 C CA . PRO A 1 97 ? -6.375 17.785 -10.607 1.00 42.41 97 PRO A CA 1
ATOM 701 C C . PRO A 1 97 ? -6.565 17.126 -9.240 1.00 42.41 97 PRO A C 1
ATOM 703 O O . PRO A 1 97 ? -6.942 17.755 -8.257 1.00 42.41 97 PRO A O 1
ATOM 706 N N . VAL A 1 98 ? -6.236 15.839 -9.194 1.00 50.81 98 VAL A N 1
ATOM 707 C CA . VAL A 1 98 ? -6.414 14.886 -8.086 1.00 50.81 98 VAL A CA 1
ATOM 708 C C . VAL A 1 98 ? -5.410 15.134 -6.935 1.00 50.81 98 VAL A C 1
ATOM 710 O O . VAL A 1 98 ? -5.145 14.269 -6.108 1.00 50.81 98 VAL A O 1
ATOM 713 N N . HIS A 1 99 ? -4.835 16.337 -6.866 1.00 61.88 99 HIS A N 1
ATOM 714 C CA . HIS A 1 99 ? -3.801 16.743 -5.910 1.00 61.88 99 HIS A CA 1
ATOM 715 C C . HIS A 1 99 ? -4.329 17.775 -4.906 1.00 61.88 99 HIS A C 1
ATOM 717 O O . HIS A 1 99 ? -3.634 18.724 -4.555 1.00 61.88 99 HIS A O 1
ATOM 723 N N . ASP A 1 100 ? -5.570 17.598 -4.462 1.00 78.88 100 ASP A N 1
ATOM 724 C CA . ASP A 1 100 ? -6.191 18.429 -3.435 1.00 78.88 100 ASP A CA 1
ATOM 725 C C . ASP A 1 100 ? -6.173 17.688 -2.091 1.00 78.88 100 ASP A C 1
ATOM 727 O O . ASP A 1 100 ? -6.687 16.569 -1.964 1.00 78.88 100 ASP A O 1
ATOM 731 N N . ALA A 1 101 ? -5.577 18.322 -1.080 1.00 86.00 101 ALA A N 1
ATOM 732 C CA . ALA A 1 101 ? -5.551 17.818 0.289 1.00 86.00 101 ALA A CA 1
ATOM 733 C C . ALA A 1 101 ? -6.971 17.543 0.806 1.00 86.00 101 ALA A C 1
ATOM 735 O O . ALA A 1 101 ? -7.207 16.507 1.420 1.00 86.00 101 ALA A O 1
ATOM 736 N N . ALA A 1 102 ? -7.947 18.383 0.445 1.00 89.75 102 ALA A N 1
ATOM 737 C CA . ALA A 1 102 ? -9.327 18.202 0.874 1.00 89.75 102 ALA A CA 1
ATOM 738 C C . ALA A 1 102 ? -9.974 16.940 0.274 1.00 89.75 102 ALA A C 1
ATOM 740 O O . ALA A 1 102 ? -10.814 16.309 0.918 1.00 89.75 102 ALA A O 1
ATOM 741 N N . VAL A 1 103 ? -9.603 16.541 -0.950 1.00 91.19 103 VAL A N 1
ATOM 742 C CA . VAL A 1 103 ? -10.092 15.289 -1.559 1.00 91.19 103 VAL A CA 1
ATOM 743 C C . VAL A 1 103 ? -9.474 14.082 -0.851 1.00 91.19 103 VAL A C 1
ATOM 745 O O . VAL A 1 103 ? -10.186 13.112 -0.591 1.00 91.19 103 VAL A O 1
ATOM 748 N N . ARG A 1 104 ? -8.185 14.150 -0.491 1.00 92.88 104 ARG A N 1
ATOM 749 C CA . ARG A 1 104 ? -7.518 13.102 0.299 1.00 92.88 104 ARG A CA 1
ATOM 750 C C . ARG A 1 104 ? -8.143 12.943 1.680 1.00 92.88 104 ARG A C 1
ATOM 752 O O . ARG A 1 104 ? -8.435 11.816 2.066 1.00 92.88 104 ARG A O 1
ATOM 759 N N . ASP A 1 105 ? -8.410 14.041 2.379 1.00 94.50 105 ASP A N 1
ATOM 760 C CA . ASP A 1 105 ? -9.028 14.008 3.708 1.00 94.50 105 ASP A CA 1
ATOM 761 C C . ASP A 1 105 ? -10.424 13.381 3.657 1.00 94.50 105 ASP A C 1
ATOM 763 O O . ASP A 1 105 ? -10.753 12.515 4.468 1.00 94.50 105 ASP A O 1
ATOM 767 N N . ARG A 1 106 ? -11.233 13.737 2.648 1.00 95.81 106 ARG A N 1
ATOM 768 C CA . ARG A 1 106 ? -12.537 13.094 2.427 1.00 95.81 106 ARG A CA 1
ATOM 769 C C . ARG A 1 106 ? -12.402 11.611 2.085 1.00 95.81 106 ARG A C 1
ATOM 771 O O . ARG A 1 106 ? -13.172 10.806 2.593 1.00 95.81 106 ARG A O 1
ATOM 778 N N . ALA A 1 107 ? -11.435 11.232 1.251 1.00 96.75 107 ALA A N 1
ATOM 779 C CA . ALA A 1 107 ? -11.185 9.831 0.924 1.00 96.75 107 ALA A CA 1
ATOM 780 C C . ALA A 1 107 ? -10.783 9.016 2.169 1.00 96.75 107 ALA A C 1
ATOM 782 O O . ALA A 1 107 ? -11.303 7.922 2.379 1.00 96.75 107 ALA A O 1
ATOM 783 N N . LEU A 1 108 ? -9.924 9.568 3.029 1.00 97.69 108 LEU A N 1
ATOM 784 C CA . LEU A 1 108 ? -9.549 8.961 4.309 1.00 97.69 108 LEU A CA 1
ATOM 785 C C . LEU A 1 108 ? -10.736 8.860 5.272 1.00 97.69 108 LEU A C 1
ATOM 787 O O . LEU A 1 108 ? -10.868 7.846 5.954 1.00 97.69 108 LEU A O 1
ATOM 791 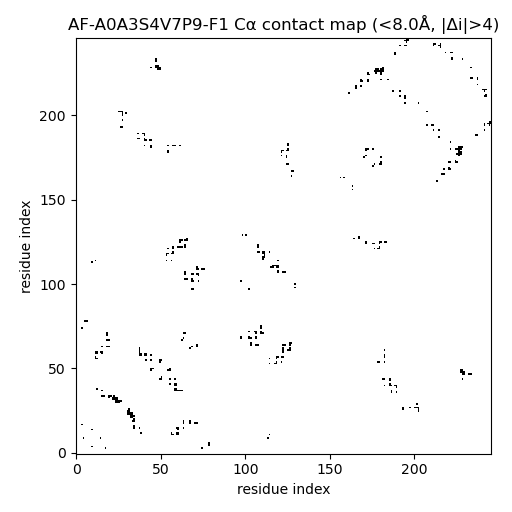N N . ALA A 1 109 ? -11.624 9.857 5.294 1.00 97.50 109 ALA A N 1
ATOM 792 C CA . ALA A 1 109 ? -12.853 9.802 6.082 1.00 97.50 109 ALA A CA 1
ATOM 793 C C . ALA A 1 109 ? -13.771 8.651 5.635 1.00 97.50 109 ALA A C 1
ATOM 795 O O . ALA A 1 109 ? -14.307 7.944 6.483 1.00 97.50 109 ALA A O 1
ATOM 796 N N . VAL A 1 110 ? -13.880 8.397 4.324 1.00 97.25 110 VAL A N 1
ATOM 797 C CA . VAL A 1 110 ? -14.615 7.233 3.793 1.00 97.25 110 VAL A CA 1
ATOM 798 C C . VAL A 1 110 ? -13.989 5.919 4.265 1.00 97.25 110 VAL A C 1
ATOM 800 O O . VAL A 1 110 ? -14.708 5.011 4.676 1.00 97.25 110 VAL A O 1
ATOM 803 N N . LEU A 1 111 ? -12.657 5.802 4.259 1.00 98.19 111 LEU A N 1
ATOM 804 C CA . LEU A 1 111 ? -11.994 4.600 4.779 1.00 98.19 111 LEU A CA 1
ATOM 805 C C . LEU A 1 111 ? -12.211 4.427 6.287 1.00 98.19 111 LEU A C 1
ATOM 807 O O . LEU A 1 111 ? -12.419 3.303 6.741 1.00 98.19 111 LEU A O 1
ATOM 811 N N . ALA A 1 112 ? -12.187 5.521 7.053 1.00 98.12 112 ALA A N 1
ATOM 812 C CA . ALA A 1 112 ? -12.420 5.491 8.493 1.00 98.12 112 ALA A CA 1
ATOM 813 C C . ALA A 1 112 ? -13.851 5.054 8.834 1.00 98.12 112 ALA A C 1
ATOM 815 O O . ALA A 1 112 ? -14.051 4.299 9.782 1.00 98.12 112 ALA A O 1
ATOM 816 N N . ASP A 1 113 ? -14.827 5.499 8.045 1.00 96.88 113 ASP A N 1
ATOM 817 C CA . ASP A 1 113 ? -16.238 5.146 8.188 1.00 96.88 113 ASP A CA 1
ATOM 818 C C . ASP A 1 113 ? -16.524 3.676 7.815 1.00 96.88 113 ASP A C 1
ATOM 820 O O . ASP A 1 113 ? -17.314 3.000 8.475 1.00 96.88 113 ASP A O 1
ATOM 824 N N . LEU A 1 114 ? -15.848 3.148 6.789 1.00 96.69 114 LEU A N 1
ATOM 825 C CA . LEU A 1 114 ? -16.038 1.764 6.337 1.00 96.69 114 LEU A CA 1
ATOM 826 C C . LEU A 1 114 ? -15.257 0.730 7.152 1.00 96.69 114 LEU A C 1
ATOM 828 O O . LEU A 1 114 ? -15.765 -0.362 7.399 1.00 96.69 114 LEU A O 1
ATOM 832 N N . PHE A 1 115 ? -14.020 1.044 7.540 1.00 98.00 115 PHE A N 1
ATOM 833 C CA . PHE A 1 115 ? -13.076 0.058 8.086 1.00 98.00 115 PHE A CA 1
ATOM 834 C C . PHE A 1 115 ? -12.440 0.475 9.411 1.00 98.00 115 PHE A C 1
ATOM 836 O O . PHE A 1 115 ? -11.589 -0.240 9.937 1.00 98.00 115 PHE A O 1
ATOM 843 N N . GLY A 1 116 ? -12.847 1.615 9.963 1.00 98.38 116 GLY A N 1
ATOM 844 C CA . GLY A 1 116 ? -12.361 2.118 11.236 1.00 98.38 116 GLY A CA 1
ATOM 845 C C . GLY A 1 116 ? -11.149 3.054 11.124 1.00 98.38 116 GLY A C 1
ATOM 846 O O . GLY A 1 116 ? -10.411 3.068 10.132 1.00 98.38 116 GLY A O 1
ATOM 847 N N . PRO A 1 117 ? -10.908 3.858 12.176 1.00 98.50 117 PRO A N 1
ATOM 848 C CA . PRO A 1 117 ? -9.897 4.913 12.165 1.00 98.50 117 PRO A CA 1
ATOM 849 C C . PRO A 1 117 ? -8.458 4.386 12.109 1.00 98.50 117 PRO A C 1
ATOM 851 O O . PRO A 1 117 ? -7.567 5.105 11.659 1.00 98.50 117 PRO A O 1
ATOM 854 N N . VAL A 1 118 ? -8.201 3.152 12.558 1.00 98.62 118 VAL A N 1
ATOM 855 C CA . VAL A 1 118 ? -6.853 2.569 12.512 1.00 98.62 118 VAL A CA 1
ATOM 856 C C . VAL A 1 118 ? -6.436 2.269 11.075 1.00 98.62 118 VAL A C 1
ATOM 858 O O . VAL A 1 118 ? -5.348 2.680 10.676 1.00 98.62 118 VAL A O 1
ATOM 861 N N . VAL A 1 119 ? -7.309 1.643 10.278 1.00 98.81 119 VAL A N 1
ATOM 862 C CA . VAL A 1 119 ? -7.054 1.378 8.852 1.00 98.81 119 VAL A CA 1
ATOM 863 C C . VAL A 1 119 ? -6.795 2.685 8.107 1.00 98.81 119 VAL A C 1
ATOM 865 O O . VAL A 1 119 ? -5.786 2.808 7.415 1.00 98.81 119 VAL A O 1
ATOM 868 N N . ALA A 1 120 ? -7.653 3.692 8.302 1.00 98.62 120 ALA A N 1
ATOM 869 C CA . ALA A 1 120 ? -7.482 5.001 7.675 1.00 98.62 120 ALA A CA 1
ATOM 870 C C . ALA A 1 120 ? -6.153 5.668 8.063 1.00 98.62 120 ALA A C 1
ATOM 872 O O . ALA A 1 120 ? -5.474 6.225 7.203 1.00 98.62 120 ALA A O 1
ATOM 873 N N . ARG A 1 121 ? -5.739 5.568 9.334 1.00 98.44 121 ARG A N 1
ATOM 874 C CA . ARG A 1 121 ? -4.449 6.095 9.799 1.00 98.44 121 ARG A CA 1
ATOM 875 C C . ARG A 1 121 ? -3.265 5.387 9.136 1.00 98.44 121 ARG A C 1
ATOM 877 O O . ARG A 1 121 ? -2.371 6.069 8.647 1.00 98.44 121 ARG A O 1
ATOM 884 N N . ILE A 1 122 ? -3.269 4.052 9.067 1.00 98.62 122 ILE A N 1
AT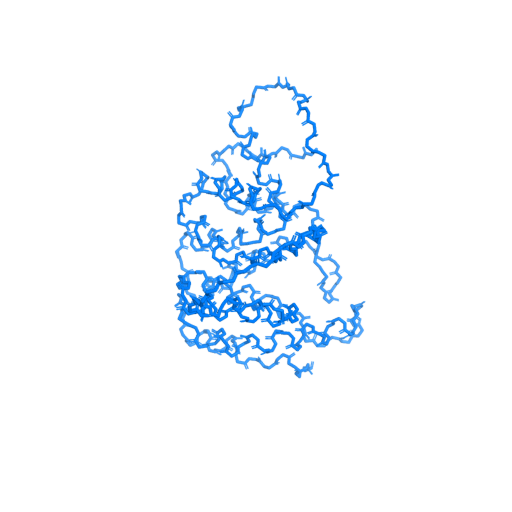OM 885 C CA . ILE A 1 122 ? -2.193 3.296 8.402 1.00 98.62 122 ILE A CA 1
ATOM 886 C C . ILE A 1 122 ? -2.115 3.684 6.919 1.00 98.62 122 ILE A C 1
ATOM 888 O O . ILE A 1 122 ? -1.024 3.945 6.417 1.00 98.62 122 ILE A O 1
ATOM 892 N N . VAL A 1 123 ? -3.258 3.778 6.227 1.00 98.44 123 VAL A N 1
ATOM 893 C CA . VAL A 1 123 ? -3.311 4.206 4.817 1.00 98.44 123 VAL A CA 1
ATOM 894 C C . VAL A 1 123 ? -2.782 5.635 4.651 1.00 98.44 123 VAL A C 1
ATOM 896 O O . VAL A 1 123 ? -2.002 5.895 3.735 1.00 98.44 123 VAL A O 1
ATOM 899 N N . ALA A 1 124 ? -3.133 6.556 5.551 1.00 96.69 124 ALA A N 1
ATOM 900 C CA . ALA A 1 124 ? -2.618 7.924 5.525 1.00 96.69 124 ALA A CA 1
ATOM 901 C C . ALA A 1 124 ? -1.086 7.976 5.650 1.00 96.69 124 ALA A C 1
ATOM 903 O O . ALA A 1 124 ? -0.452 8.724 4.909 1.00 96.69 124 ALA A O 1
ATOM 904 N N . GLU A 1 125 ? -0.495 7.166 6.537 1.00 96.12 125 GLU A N 1
ATOM 905 C CA . GLU A 1 125 ? 0.959 7.100 6.753 1.00 96.12 125 GLU A CA 1
ATOM 906 C C . GLU A 1 125 ? 1.724 6.566 5.528 1.00 96.12 125 GLU A C 1
ATOM 908 O O . GLU A 1 125 ? 2.846 6.996 5.267 1.00 96.12 125 GLU A O 1
ATOM 913 N N . VAL A 1 126 ? 1.142 5.640 4.757 1.00 95.62 126 VAL A N 1
ATOM 914 C CA . VAL A 1 126 ? 1.811 5.053 3.576 1.00 95.62 126 VAL A CA 1
ATOM 915 C C . VAL A 1 126 ? 1.575 5.817 2.273 1.00 95.62 126 VAL A C 1
ATOM 917 O O . VAL A 1 126 ? 2.340 5.619 1.318 1.00 95.62 126 VAL A O 1
ATOM 920 N N . THR A 1 127 ? 0.564 6.694 2.245 1.00 92.81 127 THR A N 1
ATOM 921 C CA . THR A 1 127 ? 0.223 7.555 1.103 1.00 92.81 127 THR A CA 1
ATOM 922 C C . THR A 1 127 ? 1.285 8.641 0.937 1.00 92.81 127 THR A C 1
ATOM 924 O O . THR A 1 127 ? 1.532 9.421 1.859 1.00 92.81 127 THR A O 1
ATOM 927 N N . ASN A 1 128 ? 1.893 8.757 -0.246 1.00 85.00 128 ASN A N 1
ATOM 928 C CA . ASN A 1 128 ? 2.938 9.756 -0.479 1.00 85.00 128 ASN A CA 1
ATOM 929 C C . ASN A 1 128 ? 2.421 11.195 -0.247 1.00 85.00 128 ASN A C 1
ATOM 931 O O . ASN A 1 128 ? 1.251 11.489 -0.520 1.00 85.00 128 ASN A O 1
ATOM 935 N N . PRO A 1 129 ? 3.252 12.125 0.263 1.00 76.88 129 PRO A N 1
ATOM 936 C CA . PRO A 1 129 ? 2.848 13.513 0.449 1.00 76.88 129 PRO A CA 1
ATOM 937 C C . PRO A 1 129 ? 2.520 14.157 -0.900 1.00 76.88 129 PRO A C 1
ATOM 939 O O . PRO A 1 129 ? 3.099 13.806 -1.931 1.00 76.88 129 PRO A O 1
ATOM 942 N N . LEU A 1 130 ? 1.592 15.117 -0.895 1.00 70.56 130 LEU A N 1
ATOM 943 C CA . LEU A 1 130 ? 1.346 15.927 -2.085 1.00 70.56 130 LEU A CA 1
ATOM 944 C C . LEU A 1 130 ? 2.630 16.690 -2.448 1.00 70.56 130 LEU A C 1
ATOM 946 O O . LEU A 1 130 ? 3.337 17.145 -1.542 1.00 70.56 130 LEU A O 1
ATOM 950 N N . PRO A 1 131 ? 2.941 16.859 -3.746 1.00 63.94 131 PRO A N 1
ATOM 951 C CA . PRO A 1 131 ? 4.009 17.761 -4.145 1.00 63.94 131 PRO A CA 1
ATOM 952 C C . PRO A 1 131 ? 3.714 19.140 -3.549 1.00 63.94 131 PRO A C 1
ATOM 954 O O . PRO A 1 131 ? 2.587 19.630 -3.641 1.00 63.94 131 PRO A O 1
ATOM 957 N N . SER A 1 132 ? 4.705 19.744 -2.893 1.00 56.41 132 SER A N 1
ATOM 958 C CA . SER A 1 132 ? 4.567 21.076 -2.315 1.00 56.41 132 SER A CA 1
ATOM 959 C C . SER A 1 132 ? 4.118 22.032 -3.415 1.00 56.41 132 SER A C 1
ATOM 961 O O . SER A 1 132 ? 4.826 22.227 -4.403 1.00 56.41 132 SER A O 1
ATOM 963 N N . SER A 1 133 ? 2.914 22.590 -3.264 1.00 42.28 133 SER A N 1
ATOM 964 C CA . SER A 1 133 ? 2.398 23.596 -4.184 1.00 42.28 133 SER A CA 1
ATOM 965 C C . SER A 1 133 ? 3.418 24.727 -4.215 1.00 42.28 133 SER A C 1
ATOM 967 O O . SER A 1 133 ? 3.669 25.370 -3.192 1.00 42.28 133 SER A O 1
ATOM 969 N N . SER A 1 134 ? 4.090 24.915 -5.351 1.00 34.41 134 SER A N 1
ATOM 970 C CA . SER A 1 134 ? 4.943 26.077 -5.550 1.00 34.41 134 SER A CA 1
ATOM 971 C C . SER A 1 134 ? 4.055 27.292 -5.331 1.00 34.41 134 SER A C 1
ATOM 973 O O . SER A 1 134 ? 3.132 27.517 -6.117 1.00 34.41 134 SER A O 1
ATOM 975 N N . ALA A 1 135 ? 4.294 28.021 -4.239 1.00 32.78 135 ALA A N 1
ATOM 976 C CA . ALA A 1 135 ? 3.614 29.267 -3.945 1.00 32.78 135 ALA A CA 1
ATOM 977 C C . ALA A 1 135 ? 3.554 30.099 -5.229 1.00 32.78 135 ALA A C 1
ATOM 979 O O . ALA A 1 135 ? 4.580 30.351 -5.866 1.00 32.78 135 ALA A O 1
ATOM 980 N N . SER A 1 136 ? 2.335 30.443 -5.640 1.00 31.20 136 SER A N 1
ATOM 981 C CA . SER A 1 136 ? 2.070 31.292 -6.790 1.00 31.20 136 SER A CA 1
ATOM 982 C C . SER A 1 136 ? 2.990 32.508 -6.743 1.00 31.20 136 SER A C 1
ATOM 984 O O . SER A 1 136 ? 2.985 33.243 -5.753 1.00 31.20 136 SER A O 1
ATOM 986 N N . ALA A 1 137 ? 3.763 32.720 -7.808 1.00 36.38 137 ALA A N 1
ATOM 987 C CA . ALA A 1 137 ? 4.485 33.959 -8.047 1.00 36.38 137 ALA A CA 1
ATOM 988 C C . ALA A 1 137 ? 3.466 35.103 -8.201 1.00 36.38 137 ALA A C 1
ATOM 990 O O . ALA A 1 137 ? 3.010 35.412 -9.299 1.00 36.38 137 ALA A O 1
ATOM 991 N N . GLY A 1 138 ? 3.052 35.673 -7.072 1.00 29.16 138 GLY A N 1
ATOM 992 C CA . GLY A 1 138 ? 2.255 36.885 -6.979 1.00 29.16 138 GLY A CA 1
ATOM 993 C C . GLY A 1 138 ? 3.183 38.081 -6.811 1.00 29.16 138 GLY A C 1
ATOM 994 O O . GLY A 1 138 ? 3.997 38.115 -5.892 1.00 29.16 138 GLY A O 1
ATOM 995 N N . SER A 1 139 ? 3.073 39.020 -7.744 1.00 29.69 139 SER A N 1
ATOM 996 C CA . SER A 1 139 ? 3.819 40.273 -7.854 1.00 29.69 139 SER A CA 1
ATOM 997 C C . SER A 1 139 ? 4.007 41.058 -6.547 1.00 29.69 139 SER A C 1
ATOM 999 O O . SER A 1 139 ? 3.115 41.141 -5.707 1.00 29.69 139 SER A O 1
ATOM 1001 N N . LEU A 1 140 ? 5.165 41.723 -6.462 1.00 31.52 140 LEU A N 1
ATOM 1002 C CA . LEU A 1 140 ? 5.504 42.816 -5.535 1.00 31.52 140 LEU A CA 1
ATOM 1003 C C . LEU A 1 140 ? 4.479 43.981 -5.608 1.00 31.52 140 LEU A C 1
ATOM 1005 O O . LEU A 1 140 ? 3.837 44.153 -6.648 1.00 31.52 140 LEU A O 1
ATOM 1009 N N . PRO A 1 141 ? 4.365 44.826 -4.557 1.00 37.81 141 PRO A N 1
ATOM 1010 C CA . PRO A 1 141 ? 5.325 45.923 -4.382 1.00 37.81 141 PRO A CA 1
ATOM 1011 C C . PRO A 1 141 ? 5.934 46.084 -2.972 1.00 37.81 141 PRO A C 1
ATOM 1013 O O . PRO A 1 141 ? 5.370 45.724 -1.946 1.00 37.81 141 PRO A O 1
ATOM 1016 N N . SER A 1 142 ? 7.126 46.682 -3.009 1.00 35.75 142 SER A N 1
ATOM 1017 C CA . SER A 1 142 ? 8.007 47.230 -1.966 1.00 35.75 142 SER A CA 1
ATOM 1018 C C . SER A 1 142 ? 7.344 48.046 -0.842 1.00 35.75 142 SER A C 1
ATOM 1020 O O . SER A 1 142 ? 6.545 48.922 -1.146 1.00 35.75 142 SER A O 1
ATOM 1022 N N . VAL A 1 143 ? 7.838 47.901 0.401 1.00 30.45 143 VAL A N 1
ATOM 1023 C CA . VAL A 1 143 ? 8.472 48.975 1.215 1.00 30.45 143 VAL A CA 1
ATOM 1024 C C . VAL A 1 143 ? 9.259 48.379 2.396 1.00 30.45 143 VAL A C 1
ATOM 1026 O O . VAL A 1 143 ? 8.869 47.378 2.988 1.00 30.45 143 VAL A O 1
ATOM 1029 N N . ALA A 1 144 ? 10.395 48.999 2.715 1.00 36.44 144 ALA A N 1
ATOM 1030 C CA . ALA A 1 144 ? 11.344 48.594 3.749 1.00 36.44 144 ALA A CA 1
ATOM 1031 C C . ALA A 1 144 ? 10.930 49.029 5.169 1.00 36.44 144 ALA A C 1
ATOM 1033 O O . ALA A 1 144 ? 10.439 50.140 5.345 1.00 36.44 144 ALA A O 1
ATOM 1034 N N . SER A 1 145 ? 11.236 48.219 6.191 1.00 31.41 145 SER A N 1
ATOM 1035 C CA . SER A 1 145 ? 12.088 48.604 7.339 1.00 31.41 145 SER A CA 1
ATOM 1036 C C . SER A 1 145 ? 12.118 47.519 8.430 1.00 31.41 145 SER A C 1
ATOM 1038 O O . SER A 1 145 ? 11.091 46.954 8.779 1.00 31.41 145 SER A O 1
ATOM 1040 N N . GLY A 1 146 ? 13.306 47.301 9.006 1.00 33.38 146 GLY A N 1
ATOM 1041 C CA . GLY A 1 146 ? 13.462 47.139 10.455 1.00 33.38 146 GLY A CA 1
ATOM 1042 C C . GLY A 1 146 ? 13.314 45.750 11.094 1.00 33.38 146 GLY A C 1
ATOM 1043 O O . GLY A 1 146 ? 12.225 45.205 11.190 1.00 33.38 146 GLY A O 1
ATOM 1044 N N . ALA A 1 147 ? 14.416 45.342 11.730 1.00 31.44 147 ALA A N 1
ATOM 1045 C CA . ALA A 1 147 ? 14.519 44.499 12.928 1.00 31.44 147 ALA A CA 1
ATOM 1046 C C . ALA A 1 147 ? 14.656 42.971 12.772 1.00 31.44 147 ALA A C 1
ATOM 1048 O O . ALA A 1 147 ? 13.944 42.283 12.049 1.00 31.44 147 ALA A O 1
ATOM 1049 N N . ALA A 1 148 ? 15.644 42.474 13.518 1.00 41.34 148 ALA A N 1
ATOM 1050 C CA . ALA A 1 148 ? 16.079 41.096 13.632 1.00 41.34 148 ALA A CA 1
ATOM 1051 C C . ALA A 1 148 ? 15.010 40.187 14.254 1.00 41.34 148 ALA A C 1
ATOM 1053 O O . ALA A 1 148 ? 14.382 40.546 15.247 1.00 41.34 148 ALA A O 1
ATOM 1054 N N . SER A 1 149 ? 14.889 38.968 13.729 1.00 33.41 149 SER A N 1
ATOM 1055 C CA . SER A 1 149 ? 14.299 37.841 14.448 1.00 33.41 149 SER A CA 1
ATOM 1056 C C . SER A 1 149 ? 14.887 36.530 13.933 1.00 33.41 149 SER A C 1
ATOM 1058 O O . SER A 1 149 ? 15.241 36.408 12.760 1.00 33.41 149 SER A O 1
ATOM 1060 N N . ALA A 1 150 ? 15.059 35.594 14.861 1.00 35.12 150 ALA A N 1
ATOM 1061 C CA . ALA A 1 150 ? 15.789 34.346 14.730 1.00 35.12 150 ALA A CA 1
ATOM 1062 C C . ALA A 1 150 ? 15.414 33.561 13.465 1.00 35.12 150 ALA A C 1
ATOM 1064 O O . ALA A 1 150 ? 14.247 33.244 13.225 1.00 35.12 150 ALA A O 1
ATOM 1065 N N . ALA A 1 151 ? 16.438 33.202 12.690 1.00 30.44 151 ALA A N 1
ATOM 1066 C CA . ALA A 1 151 ? 16.323 32.294 11.563 1.00 30.44 151 ALA A CA 1
ATOM 1067 C C . ALA A 1 151 ? 15.934 30.899 12.072 1.00 30.44 151 ALA A C 1
ATOM 1069 O O . ALA A 1 151 ? 16.777 30.057 12.366 1.00 30.44 151 ALA A O 1
ATOM 1070 N N . SER A 1 152 ? 14.630 30.659 12.168 1.00 34.94 152 SER A N 1
ATOM 1071 C CA . SER A 1 152 ? 14.092 29.310 12.088 1.00 34.94 152 SER A CA 1
ATOM 1072 C C . SER A 1 152 ? 14.288 28.891 10.638 1.00 34.94 152 SER A C 1
ATOM 1074 O O . SER A 1 152 ? 13.592 29.380 9.747 1.00 34.94 152 SER A O 1
ATOM 1076 N N . SER A 1 153 ? 15.309 28.076 10.387 1.00 31.52 153 SER A N 1
ATOM 1077 C CA . SER A 1 153 ? 15.613 27.514 9.076 1.00 31.52 153 SER A CA 1
ATOM 1078 C C . SER A 1 153 ? 14.461 26.619 8.625 1.00 31.52 153 SER A C 1
ATOM 1080 O O . SER A 1 153 ? 14.479 25.408 8.814 1.00 31.52 153 SER A O 1
ATOM 1082 N N . SER A 1 154 ? 13.446 27.236 8.027 1.00 37.50 154 SER A N 1
ATOM 1083 C CA . SER A 1 154 ? 12.486 26.578 7.153 1.00 37.50 154 SER A CA 1
ATOM 1084 C C . SER A 1 154 ? 13.252 26.155 5.905 1.00 37.50 154 SER A C 1
ATOM 1086 O O . SER A 1 154 ? 13.441 26.914 4.957 1.00 37.50 154 SER A O 1
ATOM 1088 N N . THR A 1 155 ? 13.808 24.948 5.950 1.00 37.44 155 THR A N 1
ATOM 1089 C CA . THR A 1 155 ? 14.488 24.350 4.807 1.00 37.44 155 THR A CA 1
ATOM 1090 C C . THR A 1 155 ? 13.437 24.102 3.733 1.00 37.44 155 THR A C 1
ATOM 1092 O O . THR A 1 155 ? 12.666 23.148 3.805 1.00 37.44 155 THR A O 1
ATOM 1095 N N . SER A 1 156 ? 13.373 24.990 2.746 1.00 42.97 156 SER A N 1
ATOM 1096 C CA . SER A 1 156 ? 12.631 24.751 1.518 1.00 42.97 156 SER A CA 1
ATOM 1097 C C . SER A 1 156 ? 13.167 23.462 0.895 1.00 42.97 156 SER A C 1
ATOM 1099 O O . SER A 1 156 ? 14.329 23.370 0.502 1.00 42.97 156 SER A O 1
ATOM 1101 N N . THR A 1 157 ? 12.344 22.417 0.864 1.00 45.72 157 THR A N 1
ATOM 1102 C CA . THR A 1 157 ? 12.736 21.105 0.344 1.00 45.72 157 THR A CA 1
ATOM 1103 C C . THR A 1 157 ? 12.765 21.147 -1.188 1.00 45.72 157 THR A C 1
ATOM 1105 O O . THR A 1 157 ? 11.881 20.628 -1.860 1.00 45.72 157 THR A O 1
ATOM 1108 N N . GLN A 1 158 ? 13.767 21.813 -1.766 1.00 51.22 158 GLN A N 1
ATOM 1109 C CA . GLN A 1 158 ? 14.080 21.714 -3.192 1.00 51.22 158 GLN A CA 1
ATOM 1110 C C . GLN A 1 158 ? 14.999 20.504 -3.406 1.00 51.22 158 GLN A C 1
ATOM 1112 O O . GLN A 1 158 ? 16.221 20.610 -3.351 1.00 51.22 158 GLN A O 1
ATOM 1117 N N . GLY A 1 159 ? 14.399 19.329 -3.599 1.00 62.47 159 GLY A N 1
ATOM 1118 C CA . GLY A 1 159 ? 15.095 18.080 -3.921 1.00 62.47 159 GLY A CA 1
ATOM 1119 C C . GLY A 1 159 ? 14.537 17.445 -5.194 1.00 62.47 159 GLY A C 1
ATOM 1120 O O . GLY A 1 159 ? 13.416 17.742 -5.602 1.00 62.47 159 GLY A O 1
ATOM 1121 N N . SER A 1 160 ? 15.304 16.557 -5.835 1.00 81.00 160 SER A N 1
ATOM 1122 C CA . SER A 1 160 ? 14.770 15.741 -6.934 1.00 81.00 160 SER A CA 1
ATOM 1123 C C . SER A 1 160 ? 13.604 14.864 -6.439 1.00 81.00 160 SER A C 1
ATOM 1125 O O . SER A 1 160 ? 13.567 14.529 -5.251 1.00 81.00 160 SER A O 1
ATOM 1127 N N . PRO A 1 161 ? 12.676 14.423 -7.311 1.00 80.19 161 PRO A N 1
ATOM 1128 C CA . PRO A 1 161 ? 11.573 13.544 -6.903 1.00 80.19 161 PRO A CA 1
ATOM 1129 C C . PRO A 1 161 ? 12.031 12.285 -6.150 1.00 80.19 161 PRO A C 1
ATOM 1131 O O . PRO A 1 161 ? 11.388 11.859 -5.194 1.00 80.19 161 PRO A O 1
ATOM 1134 N N . ASP A 1 162 ? 13.179 11.720 -6.531 1.00 83.31 162 ASP A N 1
ATOM 1135 C CA . ASP A 1 162 ? 13.761 10.560 -5.851 1.00 83.31 162 ASP A CA 1
ATOM 1136 C C . ASP A 1 162 ? 14.313 10.922 -4.462 1.00 83.31 162 ASP A C 1
ATOM 1138 O O . ASP A 1 162 ? 14.165 10.139 -3.526 1.00 83.31 162 ASP A O 1
ATOM 1142 N N . ALA A 1 163 ? 14.902 12.111 -4.293 1.00 86.00 163 ALA A N 1
ATOM 1143 C CA . ALA A 1 163 ? 15.356 12.586 -2.986 1.00 86.00 163 ALA A CA 1
ATOM 1144 C C . ALA A 1 163 ? 14.176 12.835 -2.034 1.00 86.00 163 ALA A C 1
ATOM 1146 O O . ALA A 1 163 ? 14.240 12.430 -0.876 1.00 86.00 163 ALA A O 1
ATOM 1147 N N . LEU A 1 164 ? 13.087 13.427 -2.538 1.00 84.69 164 LEU A N 1
ATOM 1148 C CA . LEU A 1 164 ? 11.848 13.628 -1.780 1.00 84.69 164 LEU A CA 1
ATOM 1149 C C . LEU A 1 164 ? 11.220 12.292 -1.365 1.00 84.69 164 LEU A C 1
ATOM 1151 O O . LEU A 1 164 ? 10.808 12.135 -0.220 1.00 84.69 164 LEU A O 1
ATOM 1155 N N . TYR A 1 165 ? 11.208 11.307 -2.266 1.00 85.94 165 TYR A N 1
ATOM 1156 C CA . TYR A 1 165 ? 10.743 9.955 -1.960 1.00 85.94 165 TYR A CA 1
ATOM 1157 C C . TYR A 1 165 ? 11.579 9.283 -0.861 1.00 85.94 165 TYR A C 1
ATOM 1159 O O . TYR A 1 165 ? 11.020 8.716 0.076 1.00 85.94 165 TYR A O 1
ATOM 1167 N N . LEU A 1 166 ? 12.912 9.348 -0.951 1.00 90.75 166 LEU A N 1
ATOM 1168 C CA . LEU A 1 166 ? 13.788 8.760 0.066 1.00 90.75 166 LEU A CA 1
ATOM 1169 C C . LEU A 1 166 ? 13.656 9.468 1.412 1.00 90.75 166 LEU A C 1
ATOM 1171 O O . LEU A 1 166 ? 13.704 8.803 2.442 1.00 90.75 166 LEU A O 1
ATOM 1175 N N . GLU A 1 167 ? 13.486 10.789 1.415 1.00 90.94 167 GLU A N 1
ATOM 1176 C CA . GLU A 1 167 ? 13.259 11.530 2.651 1.00 90.94 167 GLU A CA 1
ATOM 1177 C C . GLU A 1 167 ? 11.927 11.154 3.290 1.00 90.94 167 GLU A C 1
ATOM 1179 O O . GLU A 1 167 ? 11.897 10.813 4.469 1.00 90.94 167 GLU A O 1
ATOM 1184 N N . HIS A 1 168 ? 10.851 11.088 2.503 1.00 88.75 168 HIS A N 1
ATOM 1185 C CA . HIS A 1 168 ? 9.566 10.595 2.990 1.00 88.75 168 HIS A CA 1
ATOM 1186 C C . HIS A 1 168 ? 9.695 9.194 3.607 1.00 88.75 168 HIS A C 1
ATOM 1188 O O . HIS A 1 168 ? 9.181 8.941 4.694 1.00 88.75 168 HIS A O 1
ATOM 1194 N N . LEU A 1 169 ? 10.453 8.301 2.966 1.00 93.25 169 LEU A N 1
ATOM 1195 C CA . LEU A 1 169 ? 10.695 6.960 3.487 1.00 93.25 169 LEU A CA 1
ATOM 1196 C C . LEU A 1 169 ? 11.463 6.965 4.815 1.00 93.25 169 LEU A C 1
ATOM 1198 O O . LEU A 1 169 ? 11.143 6.178 5.701 1.00 93.25 169 LEU A O 1
ATOM 1202 N N . ARG A 1 170 ? 12.458 7.848 4.978 1.00 94.94 170 ARG A N 1
ATOM 1203 C CA . ARG A 1 170 ? 13.173 8.005 6.256 1.00 94.94 170 ARG A CA 1
ATOM 1204 C C . ARG A 1 170 ? 12.244 8.497 7.356 1.00 94.94 170 ARG A C 1
ATOM 1206 O O . ARG A 1 170 ? 12.285 7.937 8.446 1.00 94.94 170 ARG A O 1
ATOM 1213 N N . GLN A 1 171 ? 11.404 9.487 7.061 1.00 93.88 171 GLN A N 1
ATOM 1214 C CA . GLN A 1 171 ? 10.421 10.012 8.010 1.00 93.88 171 GLN A CA 1
ATOM 1215 C C . GLN A 1 171 ? 9.435 8.919 8.442 1.00 93.88 171 GLN A C 1
ATOM 1217 O O . GLN A 1 171 ? 9.232 8.718 9.638 1.00 93.88 171 GLN A O 1
ATOM 1222 N N . LEU A 1 172 ? 8.905 8.143 7.489 1.00 94.62 172 LEU A N 1
ATOM 1223 C CA . LEU A 1 172 ? 8.031 7.009 7.786 1.00 94.62 172 LEU A CA 1
ATOM 1224 C C . LEU A 1 172 ? 8.734 5.960 8.659 1.00 94.62 172 LEU A C 1
ATOM 1226 O O . LEU A 1 172 ? 8.175 5.522 9.655 1.00 94.62 172 LEU A O 1
ATOM 1230 N N . CYS A 1 173 ? 9.969 5.574 8.335 1.00 95.69 173 CYS A N 1
ATOM 1231 C CA . CYS A 1 173 ? 10.703 4.586 9.130 1.00 95.69 173 CYS A CA 1
ATOM 1232 C C . CYS A 1 173 ? 11.109 5.093 10.525 1.00 95.69 173 CYS A C 1
ATOM 1234 O O . CYS A 1 173 ? 11.319 4.277 11.421 1.00 95.69 173 CYS A O 1
ATOM 1236 N N . ALA A 1 174 ? 11.265 6.407 10.707 1.00 95.00 174 ALA A N 1
ATOM 1237 C CA . ALA A 1 174 ? 11.657 7.008 11.981 1.00 95.00 174 ALA A CA 1
ATOM 1238 C C . ALA A 1 174 ? 10.464 7.279 12.910 1.00 95.00 174 ALA A C 1
ATOM 1240 O O . ALA A 1 174 ? 10.609 7.198 14.130 1.00 95.00 174 ALA A O 1
ATOM 1241 N N . HIS A 1 175 ? 9.307 7.632 12.344 1.00 94.06 175 HIS A N 1
ATOM 1242 C CA . HIS A 1 175 ? 8.180 8.185 13.102 1.00 94.06 175 HIS A CA 1
ATOM 1243 C C . HIS A 1 175 ? 6.833 7.517 12.811 1.00 94.06 175 HIS A C 1
ATOM 1245 O O . HIS A 1 175 ? 5.878 7.739 13.554 1.00 94.06 175 HIS A O 1
ATOM 1251 N N . GLY A 1 176 ? 6.742 6.719 11.749 1.00 95.62 176 GLY A N 1
ATOM 1252 C CA . GLY A 1 176 ? 5.542 5.972 11.402 1.00 95.62 176 GLY A CA 1
ATOM 1253 C C . GLY A 1 176 ? 5.295 4.780 12.316 1.00 95.62 176 GLY A C 1
ATOM 1254 O O . GLY A 1 176 ? 6.171 4.309 13.046 1.00 95.62 176 GLY A O 1
ATOM 1255 N N . SER A 1 177 ? 4.076 4.260 12.247 1.00 98.00 177 SER A N 1
ATOM 1256 C CA . SER A 1 177 ? 3.712 3.036 12.942 1.00 98.00 177 SER A CA 1
ATOM 1257 C C . SER A 1 177 ? 4.433 1.821 12.332 1.00 98.00 177 SER A C 1
ATOM 1259 O O . SER A 1 177 ? 4.600 1.744 11.109 1.00 98.00 177 SER A O 1
ATOM 1261 N N . PRO A 1 178 ? 4.795 0.804 13.141 1.00 98.44 178 PRO A N 1
ATOM 1262 C CA . PRO A 1 178 ? 5.338 -0.451 12.617 1.00 98.44 178 PRO A CA 1
ATOM 1263 C C . PRO A 1 178 ? 4.437 -1.110 11.561 1.00 98.44 178 PRO A C 1
ATOM 1265 O O . PRO A 1 178 ? 4.940 -1.754 10.644 1.00 98.44 178 PRO A O 1
ATOM 1268 N N . ALA A 1 179 ? 3.117 -0.910 11.658 1.00 98.62 179 ALA A N 1
ATOM 1269 C CA . ALA A 1 179 ? 2.136 -1.365 10.676 1.00 98.62 179 ALA A CA 1
ATOM 1270 C C . ALA A 1 179 ? 2.317 -0.693 9.305 1.00 98.62 179 ALA A C 1
ATOM 1272 O O . ALA A 1 179 ? 2.419 -1.382 8.289 1.00 98.62 179 ALA A O 1
ATOM 1273 N N . ALA A 1 180 ? 2.404 0.640 9.264 1.00 98.44 180 ALA A N 1
ATOM 1274 C CA . ALA A 1 180 ? 2.622 1.379 8.022 1.00 98.44 180 ALA A CA 1
ATOM 1275 C C . ALA A 1 180 ? 3.983 1.048 7.395 1.00 98.44 180 ALA A C 1
ATOM 1277 O O . ALA A 1 180 ? 4.082 0.850 6.182 1.00 98.44 180 ALA A O 1
ATOM 1278 N N . VAL A 1 181 ? 5.024 0.895 8.220 1.00 98.44 181 VAL A N 1
ATOM 1279 C CA . VAL A 1 181 ? 6.343 0.445 7.757 1.00 98.44 181 VAL A CA 1
ATOM 1280 C C . VAL A 1 181 ? 6.257 -0.949 7.127 1.00 98.44 181 VAL A C 1
ATOM 1282 O O . VAL A 1 181 ? 6.802 -1.146 6.041 1.00 98.44 181 VAL A O 1
ATOM 1285 N N . SER A 1 182 ? 5.541 -1.903 7.734 1.00 98.81 182 SER A N 1
ATOM 1286 C CA . SER A 1 182 ? 5.325 -3.234 7.144 1.00 98.81 182 SER A CA 1
ATOM 1287 C C . SER A 1 182 ? 4.648 -3.161 5.778 1.00 98.81 182 SER A C 1
ATOM 1289 O O . SER A 1 182 ? 5.137 -3.774 4.828 1.00 98.81 182 SER A O 1
ATOM 1291 N N . VAL A 1 183 ? 3.575 -2.372 5.648 1.00 98.75 183 VAL A N 1
ATOM 1292 C CA . VAL A 1 183 ? 2.889 -2.164 4.362 1.00 98.75 183 VAL A CA 1
ATOM 1293 C C . VAL A 1 183 ? 3.858 -1.580 3.333 1.00 98.75 183 VAL A C 1
ATOM 1295 O O . VAL A 1 183 ? 3.950 -2.106 2.225 1.00 98.75 183 VAL A O 1
ATOM 1298 N N . LYS A 1 184 ? 4.656 -0.567 3.699 1.00 97.88 184 LYS A N 1
ATOM 1299 C CA . LYS A 1 184 ? 5.615 0.062 2.777 1.00 97.88 184 LYS A CA 1
ATOM 1300 C C . LYS A 1 184 ? 6.763 -0.863 2.369 1.00 97.88 184 LYS A C 1
ATOM 1302 O O . LYS A 1 184 ? 7.234 -0.795 1.233 1.00 97.88 184 LYS A O 1
ATOM 1307 N N . ILE A 1 185 ? 7.211 -1.744 3.266 1.00 98.38 185 ILE A N 1
ATOM 1308 C CA . ILE A 1 185 ? 8.191 -2.788 2.940 1.00 98.38 185 ILE A CA 1
ATOM 1309 C C . ILE A 1 185 ? 7.601 -3.754 1.907 1.00 98.38 185 ILE A C 1
ATOM 1311 O O . ILE A 1 185 ? 8.253 -4.038 0.901 1.00 98.38 185 ILE A O 1
ATOM 1315 N N . CYS A 1 186 ? 6.381 -4.243 2.121 1.00 98.69 186 CYS A N 1
ATOM 1316 C CA . CYS A 1 186 ? 5.723 -5.182 1.212 1.00 98.69 186 CYS A CA 1
ATOM 1317 C C . CYS A 1 186 ? 5.384 -4.544 -0.149 1.00 98.69 186 CYS A C 1
ATOM 1319 O O . CYS A 1 186 ? 5.638 -5.168 -1.181 1.00 98.69 186 CYS A O 1
ATOM 1321 N N . ASP A 1 187 ? 4.929 -3.288 -0.166 1.00 98.12 187 ASP A N 1
ATOM 1322 C CA . ASP A 1 187 ? 4.781 -2.461 -1.374 1.00 98.12 187 ASP A CA 1
ATOM 1323 C C . ASP A 1 187 ? 6.107 -2.384 -2.154 1.00 98.12 187 ASP A C 1
ATOM 1325 O O . ASP A 1 187 ? 6.192 -2.756 -3.328 1.00 98.12 187 ASP A O 1
ATOM 1329 N N . HIS A 1 188 ? 7.201 -2.018 -1.480 1.00 96.69 188 HIS A N 1
ATOM 1330 C CA . HIS A 1 188 ? 8.528 -1.971 -2.092 1.00 96.69 188 HIS A CA 1
ATOM 1331 C C . HIS A 1 188 ? 8.971 -3.325 -2.678 1.00 96.69 188 HIS A C 1
ATOM 1333 O O . HIS A 1 188 ? 9.561 -3.386 -3.764 1.00 96.69 188 HIS A O 1
ATOM 1339 N N . LEU A 1 189 ? 8.716 -4.425 -1.970 1.00 97.25 189 LEU A N 1
ATOM 1340 C CA . LEU A 1 189 ? 9.051 -5.766 -2.444 1.00 97.25 189 LEU A CA 1
ATOM 1341 C C . LEU A 1 189 ? 8.284 -6.108 -3.729 1.00 97.25 189 LEU A C 1
ATOM 1343 O O . LEU A 1 189 ? 8.914 -6.546 -4.693 1.00 97.25 189 LEU A O 1
ATOM 1347 N N . ASP A 1 190 ? 6.980 -5.825 -3.802 1.00 96.75 190 ASP A N 1
ATOM 1348 C CA . ASP A 1 190 ? 6.202 -6.053 -5.026 1.00 96.75 190 ASP A CA 1
ATOM 1349 C C . ASP A 1 190 ? 6.612 -5.106 -6.165 1.00 96.75 190 ASP A C 1
ATOM 1351 O O . ASP A 1 190 ? 6.723 -5.512 -7.324 1.00 96.75 190 ASP A O 1
ATOM 1355 N N . ASN A 1 191 ? 6.914 -3.844 -5.858 1.00 93.38 191 ASN A N 1
ATOM 1356 C CA . ASN A 1 191 ? 7.401 -2.864 -6.832 1.00 93.38 191 ASN A CA 1
ATOM 1357 C C . ASN A 1 191 ? 8.733 -3.257 -7.465 1.00 93.38 191 ASN A C 1
ATOM 1359 O O . ASN A 1 191 ? 8.977 -2.968 -8.637 1.00 93.38 191 ASN A O 1
ATOM 1363 N N . THR A 1 192 ? 9.576 -3.964 -6.717 1.00 93.94 192 THR A N 1
ATOM 1364 C CA . THR A 1 192 ? 10.886 -4.397 -7.205 1.00 93.94 192 THR A CA 1
ATOM 1365 C C . THR A 1 192 ? 10.889 -5.801 -7.793 1.00 93.94 192 THR A C 1
ATOM 1367 O O . THR A 1 192 ? 11.889 -6.190 -8.394 1.00 93.94 192 THR A O 1
ATOM 1370 N N . ARG A 1 193 ? 9.806 -6.577 -7.656 1.00 91.38 193 ARG A N 1
ATOM 1371 C CA . ARG A 1 193 ? 9.768 -7.998 -8.042 1.00 91.38 193 ARG A CA 1
ATOM 1372 C C . ARG A 1 193 ? 10.153 -8.237 -9.510 1.00 91.38 193 ARG A C 1
ATOM 1374 O O . ARG A 1 193 ? 10.923 -9.141 -9.792 1.00 91.38 193 ARG A O 1
ATOM 1381 N N . ASP A 1 194 ? 9.688 -7.359 -10.401 1.00 89.06 194 ASP A N 1
ATOM 1382 C CA . ASP A 1 194 ? 9.763 -7.489 -11.862 1.00 89.06 194 ASP A CA 1
ATOM 1383 C C . ASP A 1 194 ? 10.883 -6.624 -12.473 1.00 89.06 194 ASP A C 1
ATOM 1385 O O . ASP A 1 194 ? 10.808 -6.234 -13.644 1.00 89.06 194 ASP A O 1
ATOM 1389 N N . LEU A 1 195 ? 11.870 -6.225 -11.663 1.00 90.19 195 LEU A N 1
ATOM 1390 C CA . LEU A 1 195 ? 12.986 -5.389 -12.110 1.00 90.19 195 LEU A CA 1
ATOM 1391 C C . LEU A 1 195 ? 14.210 -6.193 -12.537 1.00 90.19 195 LEU A C 1
ATOM 1393 O O . LEU A 1 195 ? 15.137 -5.595 -13.084 1.00 90.19 195 LEU A O 1
ATOM 1397 N N . ASP A 1 196 ? 14.224 -7.508 -12.349 1.00 85.12 196 ASP A N 1
ATOM 1398 C CA . ASP A 1 196 ? 15.284 -8.345 -12.903 1.00 85.12 196 ASP A CA 1
ATOM 1399 C C . ASP A 1 196 ? 15.198 -8.298 -14.448 1.00 85.12 196 ASP A C 1
ATOM 1401 O O . ASP A 1 196 ? 14.092 -8.235 -15.000 1.00 85.12 196 ASP A O 1
ATOM 1405 N N . PRO A 1 197 ? 16.324 -8.187 -15.176 1.00 82.38 197 PRO A N 1
ATOM 1406 C CA . PRO A 1 197 ? 16.339 -8.240 -16.625 1.00 82.38 197 PRO A CA 1
ATOM 1407 C C . PRO A 1 197 ? 15.713 -9.539 -17.092 1.00 82.38 197 PRO A C 1
ATOM 1409 O O . PRO A 1 197 ? 16.053 -10.619 -16.623 1.00 82.38 197 PRO A O 1
ATOM 1412 N N . VAL A 1 198 ? 14.824 -9.428 -18.065 1.00 86.19 198 VAL A N 1
ATOM 1413 C CA . VAL A 1 198 ? 14.338 -10.590 -18.793 1.00 86.19 198 VAL A CA 1
ATOM 1414 C C . VAL A 1 198 ? 14.750 -10.459 -20.256 1.00 86.19 198 VAL A C 1
ATOM 1416 O O . VAL A 1 198 ? 14.771 -9.342 -20.791 1.00 86.19 198 VAL A O 1
ATOM 1419 N N . PRO A 1 199 ? 15.104 -11.567 -20.927 1.00 86.19 199 PRO A N 1
ATOM 1420 C CA . PRO A 1 199 ? 15.331 -11.549 -22.363 1.00 86.19 199 PRO A CA 1
ATOM 1421 C C . PRO A 1 199 ? 14.103 -10.997 -23.094 1.00 86.19 199 PRO A C 1
ATOM 1423 O O . PRO A 1 199 ? 12.979 -11.396 -22.799 1.00 86.19 199 PRO A O 1
ATOM 1426 N N . ALA A 1 200 ? 14.329 -10.095 -24.052 1.00 86.88 200 ALA A N 1
ATOM 1427 C CA . ALA A 1 200 ? 13.273 -9.472 -24.853 1.00 86.88 200 ALA A CA 1
ATOM 1428 C C . ALA A 1 200 ? 12.166 -8.769 -24.030 1.00 86.88 200 ALA A C 1
ATOM 1430 O O . ALA A 1 200 ? 11.004 -8.773 -24.433 1.00 86.88 200 ALA A O 1
ATOM 1431 N N . ASP A 1 201 ? 12.522 -8.146 -22.899 1.00 89.25 201 ASP A N 1
ATOM 1432 C CA . ASP A 1 201 ? 11.600 -7.298 -22.134 1.00 89.25 201 ASP A CA 1
ATOM 1433 C C . ASP A 1 201 ? 11.007 -6.186 -23.026 1.00 89.25 201 ASP A C 1
ATOM 1435 O O . ASP A 1 201 ? 11.767 -5.380 -23.572 1.00 89.25 201 ASP A O 1
ATOM 1439 N N . PRO A 1 202 ? 9.673 -6.101 -23.186 1.00 89.19 202 PRO A N 1
ATOM 1440 C CA . PRO A 1 202 ? 9.049 -5.086 -24.034 1.00 89.19 202 PRO A CA 1
ATOM 1441 C C . PRO A 1 202 ? 9.044 -3.683 -23.402 1.00 89.19 202 PRO A C 1
ATOM 1443 O O . PRO A 1 202 ? 8.640 -2.718 -24.053 1.00 89.19 202 PRO A O 1
ATOM 1446 N N . ARG A 1 203 ? 9.430 -3.546 -22.127 1.00 91.75 203 ARG A N 1
ATOM 1447 C CA . ARG A 1 203 ? 9.405 -2.275 -21.388 1.00 91.75 203 ARG A CA 1
ATOM 1448 C C . ARG A 1 203 ? 10.657 -1.440 -21.670 1.00 91.75 203 ARG A C 1
ATOM 1450 O O . ARG A 1 203 ? 11.736 -1.969 -21.907 1.00 91.75 203 ARG A O 1
ATOM 1457 N N . ASP A 1 204 ? 10.527 -0.115 -21.562 1.00 91.19 204 ASP A N 1
ATOM 1458 C CA . ASP A 1 204 ? 11.631 0.835 -21.778 1.00 91.19 204 ASP A CA 1
ATOM 1459 C C . ASP A 1 204 ? 12.841 0.556 -20.846 1.00 91.19 204 ASP A C 1
ATOM 1461 O O . ASP A 1 204 ? 12.736 0.751 -19.623 1.00 91.19 204 ASP A O 1
ATOM 1465 N N . PRO A 1 205 ? 14.016 0.177 -21.395 1.00 90.12 205 PRO A N 1
ATOM 1466 C CA . PRO A 1 205 ? 15.214 -0.109 -20.609 1.00 90.12 205 PRO A CA 1
ATOM 1467 C C . PRO A 1 205 ? 15.709 1.079 -19.776 1.00 90.12 205 PRO A C 1
ATOM 1469 O O . PRO A 1 205 ? 16.205 0.889 -18.661 1.00 90.12 205 PRO A O 1
ATOM 1472 N N . ALA A 1 206 ? 15.562 2.313 -20.273 1.00 90.88 206 ALA A N 1
ATOM 1473 C CA . ALA A 1 206 ? 16.001 3.510 -19.561 1.00 90.88 206 ALA A CA 1
ATOM 1474 C C . ALA A 1 206 ? 15.126 3.767 -18.325 1.00 90.88 206 ALA A C 1
ATOM 1476 O O . ALA A 1 206 ? 15.641 4.067 -17.238 1.00 90.88 206 ALA A O 1
ATOM 1477 N N . ARG A 1 207 ? 13.805 3.582 -18.459 1.00 90.75 207 ARG A N 1
ATOM 1478 C CA . ARG A 1 207 ? 12.864 3.605 -17.332 1.00 90.75 207 ARG A CA 1
ATOM 1479 C C . ARG A 1 207 ? 13.195 2.525 -16.302 1.00 90.75 207 ARG A C 1
ATOM 1481 O O . ARG A 1 207 ? 13.260 2.850 -15.117 1.00 90.75 207 ARG A O 1
ATOM 1488 N N . LEU A 1 208 ? 13.448 1.282 -16.720 1.00 91.62 208 LEU A N 1
ATOM 1489 C CA . LEU A 1 208 ? 13.810 0.193 -15.800 1.00 91.62 208 LEU A CA 1
ATOM 1490 C C . LEU A 1 208 ? 15.111 0.491 -15.042 1.00 91.62 208 LEU A C 1
ATOM 1492 O O . LEU A 1 208 ? 15.157 0.347 -13.821 1.00 91.62 208 LEU A O 1
ATOM 1496 N N . ALA A 1 209 ? 16.145 0.989 -15.726 1.00 90.12 209 ALA A N 1
ATOM 1497 C CA . ALA A 1 209 ? 17.402 1.380 -15.088 1.00 90.12 209 ALA A CA 1
ATOM 1498 C C . ALA A 1 209 ? 17.211 2.500 -14.048 1.00 90.12 209 ALA A C 1
ATOM 1500 O O . ALA A 1 209 ? 17.835 2.472 -12.984 1.00 90.12 209 ALA A O 1
ATOM 1501 N N . ARG A 1 210 ? 16.325 3.472 -14.319 1.00 89.94 210 ARG A N 1
ATOM 1502 C CA . ARG A 1 210 ? 15.961 4.517 -13.348 1.00 89.94 210 ARG A CA 1
ATOM 1503 C C . ARG A 1 210 ? 15.255 3.930 -12.125 1.00 89.94 210 ARG A C 1
ATOM 1505 O O . ARG A 1 210 ? 15.639 4.258 -11.007 1.00 89.94 210 ARG A O 1
ATOM 1512 N N . LEU A 1 211 ? 14.278 3.041 -12.323 1.00 91.31 211 LEU A N 1
ATOM 1513 C CA . LEU A 1 211 ? 13.561 2.386 -11.222 1.00 91.31 211 LEU A CA 1
ATOM 1514 C C . LEU A 1 211 ? 14.499 1.548 -10.345 1.00 91.31 211 LEU A C 1
ATOM 1516 O O . LEU A 1 211 ? 14.439 1.666 -9.124 1.00 91.31 211 LEU A O 1
ATOM 1520 N N . ARG A 1 212 ? 15.416 0.775 -10.944 1.00 92.50 212 ARG A N 1
ATOM 1521 C CA . ARG A 1 212 ? 16.439 0.015 -10.202 1.00 92.50 212 ARG A CA 1
ATOM 1522 C C . ARG A 1 212 ? 17.261 0.921 -9.291 1.00 92.50 212 ARG A C 1
ATOM 1524 O O . ARG A 1 212 ? 17.369 0.639 -8.103 1.00 92.50 212 ARG A O 1
ATOM 1531 N N . ARG A 1 213 ? 17.781 2.041 -9.813 1.00 90.94 213 ARG A N 1
ATOM 1532 C CA . ARG A 1 213 ? 18.548 3.014 -9.011 1.00 90.94 213 ARG A CA 1
ATOM 1533 C C . ARG A 1 213 ? 17.712 3.625 -7.885 1.00 90.94 213 ARG A C 1
ATOM 1535 O O . ARG A 1 213 ? 18.169 3.642 -6.745 1.00 90.94 213 ARG A O 1
ATOM 1542 N N . LYS A 1 214 ? 16.490 4.075 -8.193 1.00 90.00 214 LYS A N 1
ATOM 1543 C CA . LYS A 1 214 ? 15.561 4.658 -7.211 1.00 90.00 214 LYS A CA 1
ATOM 1544 C C . LYS A 1 214 ? 15.305 3.694 -6.051 1.00 90.00 214 LYS A C 1
ATOM 1546 O O . LYS A 1 214 ? 15.477 4.055 -4.890 1.00 90.00 214 LYS A O 1
ATOM 1551 N N . TYR A 1 215 ? 14.908 2.461 -6.355 1.00 92.75 215 TYR A N 1
ATOM 1552 C CA . TYR A 1 215 ? 14.546 1.488 -5.331 1.00 92.75 215 TYR A CA 1
ATOM 1553 C C . TYR A 1 215 ? 15.763 0.897 -4.611 1.00 92.75 215 TYR A C 1
ATOM 1555 O O . TYR A 1 215 ? 15.661 0.572 -3.429 1.00 92.75 215 TYR A O 1
ATOM 1563 N N . ALA A 1 216 ? 16.926 0.798 -5.261 1.00 92.88 216 ALA A N 1
ATOM 1564 C CA . ALA A 1 216 ? 18.142 0.328 -4.599 1.00 92.88 216 ALA A CA 1
ATOM 1565 C C . ALA A 1 216 ? 18.518 1.226 -3.413 1.00 92.88 216 ALA A C 1
ATOM 1567 O O . ALA A 1 216 ? 18.873 0.722 -2.350 1.00 92.88 216 ALA A O 1
ATOM 1568 N N . ALA A 1 217 ? 18.349 2.543 -3.561 1.00 92.69 217 ALA A N 1
ATOM 1569 C CA . ALA A 1 217 ? 18.600 3.507 -2.493 1.00 92.69 217 ALA A CA 1
ATOM 1570 C C . ALA A 1 217 ? 17.604 3.406 -1.318 1.00 92.69 217 ALA A C 1
ATOM 1572 O O . ALA A 1 217 ? 17.946 3.765 -0.193 1.00 92.69 217 ALA A O 1
ATOM 1573 N N . ALA A 1 218 ? 16.390 2.894 -1.551 1.00 93.75 218 ALA A N 1
ATOM 1574 C CA . ALA A 1 218 ? 15.368 2.720 -0.517 1.00 93.75 218 ALA A CA 1
ATOM 1575 C C . ALA A 1 218 ? 15.601 1.477 0.362 1.00 93.75 218 ALA A C 1
ATOM 1577 O O . ALA A 1 218 ? 15.248 1.474 1.542 1.00 93.75 218 ALA A O 1
ATOM 1578 N N . ARG A 1 219 ? 16.218 0.420 -0.186 1.00 94.06 219 ARG A N 1
ATOM 1579 C CA . ARG A 1 219 ? 16.376 -0.873 0.505 1.00 94.06 219 ARG A CA 1
ATOM 1580 C C . ARG A 1 219 ? 17.108 -0.794 1.848 1.00 94.06 219 ARG A C 1
ATOM 1582 O O . ARG A 1 219 ? 16.613 -1.414 2.787 1.00 94.06 219 ARG A O 1
ATOM 1589 N N . PRO A 1 220 ? 18.238 -0.073 1.995 1.00 93.88 220 PRO A N 1
ATOM 1590 C CA . PRO A 1 220 ? 18.917 0.031 3.285 1.00 93.88 220 PRO A CA 1
ATOM 1591 C C . PRO A 1 220 ? 18.038 0.663 4.370 1.00 93.88 220 PRO A C 1
ATOM 1593 O O . PRO A 1 220 ? 18.028 0.161 5.488 1.00 93.88 220 PRO A O 1
ATOM 1596 N N . ILE A 1 221 ? 17.260 1.696 4.019 1.00 95.44 221 ILE A N 1
ATOM 1597 C CA . ILE A 1 221 ? 16.345 2.398 4.937 1.00 95.44 221 ILE A CA 1
ATOM 1598 C C . ILE A 1 221 ? 15.266 1.433 5.442 1.00 95.44 221 ILE A C 1
ATOM 1600 O O . ILE A 1 221 ? 15.024 1.337 6.642 1.00 95.44 221 ILE A O 1
ATOM 1604 N N . LEU A 1 222 ? 14.651 0.684 4.523 1.00 96.12 222 LEU A N 1
ATOM 1605 C CA . LEU A 1 222 ? 13.604 -0.290 4.835 1.00 96.12 222 LEU A CA 1
ATOM 1606 C C . LEU A 1 222 ? 14.128 -1.485 5.629 1.00 96.12 222 LEU A C 1
ATOM 1608 O O . LEU A 1 222 ? 13.454 -1.984 6.523 1.00 96.12 222 LEU A O 1
ATOM 1612 N N . ARG A 1 223 ? 15.340 -1.957 5.317 1.00 94.62 223 ARG A N 1
ATOM 1613 C CA . ARG A 1 223 ? 15.915 -3.151 5.945 1.00 94.62 223 ARG A CA 1
ATOM 1614 C C . ARG A 1 223 ? 16.136 -2.955 7.442 1.00 94.62 223 ARG A C 1
ATOM 1616 O O . ARG A 1 223 ? 15.922 -3.902 8.192 1.00 94.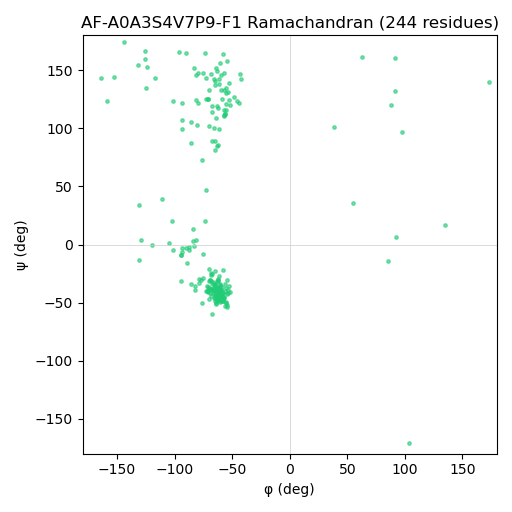62 223 ARG A O 1
ATOM 1623 N N . SER A 1 224 ? 16.541 -1.757 7.859 1.00 91.50 224 SER A N 1
ATOM 1624 C CA . SER A 1 224 ? 16.765 -1.408 9.267 1.00 91.50 224 SER A CA 1
ATOM 1625 C C . SER A 1 224 ? 15.519 -0.905 9.999 1.00 91.50 224 SER A C 1
ATOM 1627 O O . SER A 1 224 ? 15.607 -0.616 11.189 1.00 91.50 224 SER A O 1
ATOM 1629 N N . ALA A 1 225 ? 14.388 -0.742 9.309 1.00 95.69 225 ALA A N 1
ATOM 1630 C CA . ALA A 1 225 ? 13.192 -0.161 9.900 1.00 95.69 225 ALA A CA 1
ATOM 1631 C C . ALA A 1 225 ? 12.515 -1.130 10.880 1.00 95.69 225 ALA A C 1
ATOM 1633 O O . ALA A 1 225 ? 12.463 -2.341 10.638 1.00 95.69 225 ALA A O 1
ATOM 1634 N N . SER A 1 226 ? 11.975 -0.582 11.970 1.00 96.38 226 SER A N 1
ATOM 1635 C CA . SER A 1 226 ? 11.118 -1.329 12.892 1.00 96.38 226 SER A CA 1
ATOM 1636 C C . SER A 1 226 ? 9.764 -1.573 12.232 1.00 96.38 226 SER A C 1
ATOM 1638 O O . SER A 1 226 ? 9.119 -0.629 11.777 1.00 96.38 226 SER A O 1
ATOM 1640 N N . SER A 1 227 ? 9.340 -2.830 12.153 1.00 97.88 227 SER A N 1
ATOM 1641 C CA . SER A 1 227 ? 8.090 -3.227 11.506 1.00 97.88 227 SER A CA 1
ATOM 1642 C C . SER A 1 227 ? 7.444 -4.398 12.255 1.00 97.88 227 SER A C 1
ATOM 1644 O O . SER A 1 227 ? 8.020 -4.933 13.202 1.00 97.88 227 SER A O 1
ATOM 1646 N N . LEU A 1 228 ? 6.241 -4.792 11.838 1.00 98.31 228 LEU A N 1
ATOM 1647 C CA . LEU A 1 228 ? 5.557 -5.999 12.317 1.00 98.31 228 LEU A CA 1
ATOM 1648 C C . LEU A 1 228 ? 5.991 -7.286 11.592 1.00 98.31 228 LEU A C 1
ATOM 1650 O O . LEU A 1 228 ? 5.477 -8.357 11.903 1.00 98.31 228 LEU A O 1
ATOM 1654 N N . LEU A 1 229 ? 6.895 -7.199 10.613 1.00 98.50 229 LEU A N 1
ATOM 1655 C CA . LEU A 1 229 ? 7.388 -8.369 9.890 1.00 98.50 229 LEU A CA 1
ATOM 1656 C C . LEU A 1 229 ? 8.373 -9.151 10.763 1.00 98.50 229 LEU A C 1
ATOM 1658 O O . LEU A 1 229 ? 9.159 -8.563 11.509 1.00 98.50 229 LEU A O 1
ATOM 1662 N N . ASP A 1 230 ? 8.40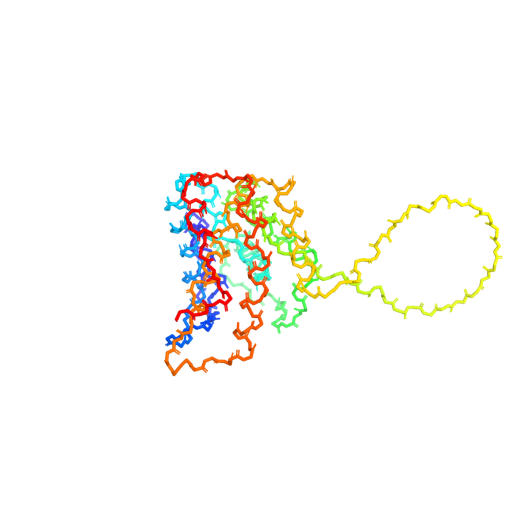1 -10.475 10.604 1.00 98.19 230 ASP A N 1
ATOM 1663 C CA . ASP A 1 230 ? 9.446 -11.311 11.188 1.00 98.19 230 ASP A CA 1
ATOM 1664 C C . ASP A 1 230 ? 10.831 -10.761 10.783 1.00 98.19 230 ASP A C 1
ATOM 1666 O O . ASP A 1 230 ? 11.119 -10.625 9.585 1.00 98.19 230 ASP A O 1
ATOM 1670 N N . PRO A 1 231 ? 11.723 -10.450 11.744 1.00 97.31 231 PRO A N 1
ATOM 1671 C CA . PRO A 1 231 ? 12.988 -9.793 11.433 1.00 97.31 231 PRO A CA 1
ATOM 1672 C C . PRO A 1 231 ? 13.889 -10.596 10.490 1.00 97.31 231 PRO A C 1
ATOM 1674 O O . PRO A 1 231 ? 14.587 -10.013 9.657 1.00 97.31 231 PRO A O 1
ATOM 1677 N N . ARG A 1 232 ? 13.883 -11.935 10.581 1.00 96.62 232 ARG A N 1
ATOM 1678 C CA . ARG A 1 232 ? 14.691 -12.789 9.694 1.00 96.62 232 ARG A CA 1
ATOM 1679 C C . ARG A 1 232 ? 14.105 -12.803 8.289 1.00 96.62 232 ARG A C 1
ATOM 1681 O O . ARG A 1 232 ? 14.858 -12.730 7.315 1.00 96.62 232 ARG A O 1
ATOM 1688 N N . TRP A 1 233 ? 12.780 -12.858 8.179 1.00 97.62 233 TRP A N 1
ATOM 1689 C CA . TRP A 1 233 ? 12.073 -12.743 6.912 1.00 97.62 233 TRP A CA 1
ATOM 1690 C C . TRP A 1 233 ? 12.356 -11.397 6.242 1.00 97.62 233 TRP A C 1
ATOM 1692 O O . TRP A 1 233 ? 12.785 -11.376 5.088 1.00 97.62 233 TRP A O 1
ATOM 1702 N N . GLN A 1 234 ? 12.228 -10.287 6.977 1.00 97.38 234 GLN A N 1
ATOM 1703 C CA . GLN A 1 234 ? 12.500 -8.937 6.476 1.00 97.38 234 GLN A CA 1
ATOM 1704 C C . GLN A 1 234 ? 13.941 -8.806 5.968 1.00 97.38 234 GLN A C 1
ATOM 1706 O O . GLN A 1 234 ? 14.165 -8.346 4.844 1.00 97.38 234 GLN A O 1
ATOM 1711 N N . GLN A 1 235 ? 14.924 -9.251 6.760 1.00 95.25 235 GLN A N 1
ATOM 1712 C CA . GLN A 1 235 ? 16.333 -9.228 6.359 1.00 95.25 235 GLN A CA 1
ATOM 1713 C C . GLN A 1 235 ? 16.563 -10.016 5.069 1.00 95.25 235 GLN A C 1
ATOM 1715 O O . GLN A 1 235 ? 17.208 -9.506 4.152 1.00 95.25 235 GLN A O 1
ATOM 1720 N N . LYS A 1 236 ? 16.002 -11.226 4.969 1.00 95.81 236 LYS A N 1
ATOM 1721 C CA . LYS A 1 236 ? 16.131 -12.083 3.785 1.00 95.81 236 LYS A CA 1
ATOM 1722 C C . LYS A 1 236 ? 15.463 -11.465 2.554 1.00 95.81 236 LYS A C 1
ATOM 1724 O O . LYS A 1 236 ? 16.093 -11.388 1.501 1.00 95.81 236 LYS A O 1
ATOM 1729 N N . ALA A 1 237 ? 14.220 -10.999 2.670 1.00 95.31 237 ALA A N 1
ATOM 1730 C CA . ALA A 1 237 ? 13.457 -10.431 1.556 1.00 95.31 237 ALA A CA 1
ATOM 1731 C C . ALA A 1 237 ? 14.119 -9.160 0.987 1.00 95.31 237 ALA A C 1
ATOM 1733 O O . ALA A 1 237 ? 14.182 -8.944 -0.231 1.00 95.31 237 ALA A O 1
ATOM 1734 N N . LEU A 1 238 ? 14.693 -8.334 1.864 1.00 95.19 238 LEU A N 1
ATOM 1735 C CA . LEU A 1 238 ? 15.378 -7.106 1.473 1.00 95.19 238 LEU A CA 1
ATOM 1736 C C . LEU A 1 238 ? 16.862 -7.308 1.137 1.00 95.19 238 LEU A C 1
ATOM 1738 O O . LEU A 1 238 ? 17.495 -6.335 0.733 1.00 95.19 238 LEU A O 1
ATOM 1742 N N . ALA A 1 239 ? 17.430 -8.517 1.250 1.00 92.19 239 ALA A N 1
ATOM 1743 C CA . ALA A 1 239 ? 18.849 -8.785 0.974 1.00 92.19 239 ALA A CA 1
ATOM 1744 C C . ALA A 1 239 ? 19.225 -8.680 -0.514 1.00 92.19 239 ALA A C 1
ATOM 1746 O O . ALA A 1 239 ? 20.349 -8.289 -0.816 1.00 92.19 239 ALA A O 1
ATOM 1747 N N . ARG A 1 240 ? 18.291 -8.988 -1.430 1.00 86.19 240 ARG A N 1
ATOM 1748 C CA . ARG A 1 240 ? 18.522 -8.966 -2.889 1.00 86.19 240 ARG A CA 1
ATOM 1749 C C . ARG A 1 240 ? 19.076 -7.611 -3.362 1.00 86.19 240 ARG A C 1
ATOM 1751 O O . ARG A 1 240 ? 18.500 -6.569 -3.036 1.00 86.19 240 ARG A O 1
ATOM 1758 N N . ASP A 1 241 ? 20.146 -7.638 -4.153 1.00 83.75 241 ASP A N 1
ATOM 1759 C CA . ASP A 1 241 ? 20.610 -6.480 -4.919 1.00 83.75 241 ASP A CA 1
ATOM 1760 C C . ASP A 1 241 ? 19.779 -6.368 -6.201 1.00 83.75 241 ASP A C 1
ATOM 1762 O O . ASP A 1 241 ? 19.659 -7.327 -6.952 1.00 83.75 241 ASP A O 1
ATOM 1766 N N . ILE A 1 242 ? 19.160 -5.209 -6.412 1.00 85.44 242 ILE A N 1
ATOM 1767 C CA . ILE A 1 242 ? 18.290 -4.929 -7.564 1.00 85.44 242 ILE A CA 1
ATOM 1768 C C . ILE A 1 242 ? 18.968 -4.025 -8.601 1.00 85.44 242 ILE A C 1
ATOM 1770 O O . ILE A 1 242 ? 18.348 -3.644 -9.594 1.00 85.44 242 ILE A O 1
ATOM 1774 N N . THR A 1 243 ? 20.223 -3.632 -8.362 1.00 79.19 243 THR A N 1
ATOM 1775 C CA . THR A 1 243 ? 21.035 -2.871 -9.322 1.00 79.19 243 THR A CA 1
ATOM 1776 C C . THR A 1 243 ? 21.686 -3.782 -10.353 1.00 79.19 243 THR A C 1
ATOM 1778 O O . THR A 1 243 ? 21.769 -3.418 -11.527 1.00 79.19 243 THR A O 1
ATOM 1781 N N . GLN A 1 244 ? 22.090 -4.974 -9.919 1.00 66.44 244 GLN A N 1
ATOM 1782 C CA . GLN A 1 244 ? 22.604 -6.032 -10.766 1.00 66.44 244 GLN A CA 1
ATOM 1783 C C . GLN A 1 244 ? 21.446 -6.931 -11.141 1.00 66.44 244 GLN A C 1
ATOM 1785 O O . GLN A 1 244 ? 20.985 -7.764 -10.369 1.00 66.44 244 GLN A O 1
ATOM 1790 N N . GLY A 1 245 ? 20.936 -6.704 -12.336 1.00 53.81 245 GLY A N 1
ATOM 1791 C CA . GLY A 1 245 ? 20.063 -7.675 -12.933 1.00 53.81 245 GLY A CA 1
ATOM 1792 C C . GLY A 1 245 ? 20.805 -8.983 -13.178 1.00 53.81 245 GLY A C 1
ATOM 1793 O O . GLY A 1 245 ? 21.814 -8.949 -13.878 1.00 53.81 245 GLY A O 1
ATOM 1794 N N . GLN A 1 246 ? 20.355 -10.080 -12.570 1.00 42.97 246 GLN A N 1
ATOM 1795 C CA . GLN A 1 246 ? 20.792 -11.423 -12.968 1.00 42.97 246 GLN A CA 1
ATOM 1796 C C . GLN A 1 246 ? 20.260 -11.735 -14.367 1.00 42.97 246 GLN A C 1
ATOM 1798 O O . GLN A 1 246 ? 19.093 -11.368 -14.630 1.00 42.97 246 GLN A O 1
#

pLDDT: mean 82.65, std 22.0, range [29.16, 98.88]

Organism: NCBI:txid1749

Nearest PDB structures (foldseek):
  5vxa-assembly1_A  TM=8.203E-01  e=3.067E-06  Homo sapiens
  3nr1-assembly1_B  TM=8.268E-01  e=4.645E-06  Homo sapiens
  3nqw-assembly1_B  TM=7.786E-01  e=9.275E-06  Drosophila melanogaster

Radius of gyration: 20.87 Å; Cα contacts (8 Å, |Δi|>4): 252; chains: 1; bounding box: 56×63×40 Å

Foldseek 3Di:
DPDQDALVPDALLSLLCVQQPPPWDQFLVGTDRPQVLLVQLLVLCVVLPDPDRLLSSLSSCLCSLQPRLVVLLVNQVVNVVPPPDDDPPDDPDPDDPSLDPVSSVSSLVSCCVRPNNSSSQLSVLSHQHRDPPPPPPDDDDDDDDDDDDDPPPPPPPPDDPLVSVLVSLLCCLVPNDLSSLSSNLSSLLSLLVRLADDPPRPDDPVVSLVSLVSSQSNLVSSLPGRHPGDNVSSVVSSVDRSNDRD

Mean predicted aligned error: 9.7 Å

Sequence (246 aa):
MEPLPARDAITPEVLARWAHRGQRRDTPAGPGAYIDHPRRVVELLVAGGVADPEVLAAGWLHDTVEDQPGRLVRAGSALDHGSDGGAAGSGVGVGEPVHDAAVRDRALAVLADLFGPVVARIVAEVTNPLPSSSASAGSLPSVASGAASAASSSTSTQGSPDALYLEHLRQLCAHGSPAAVSVKICDHLDNTRDLDPVPADPRDPARLARLRRKYAAARPILRSASSLLDPRWQQKALARDITQGQ

Secondary structure (DSSP, 8-state):
-PPPPPGGG--HHHHHHHHTTT-EEEETTEEEETTHHHHHHHHHHHHTT---HHHHHHHHHTTHHHH-HHHHHHHHHHHHT-S----------TTS-S--HHHHHHHHHHHHHHH-HHHHHHHHHHSPPPP-----------------------------HHHHHHHHHHHHHHHS-HHHHHHHHHHHHHHHHT-S--TT--S-HHHHHHHHHHHHHHHHHHHTS--SS-HHHHHHHH---SSS--

InterPro domains:
  IPR052194 Guanosine-3',5'-bis(diphosphate) 3'-pyrophosphohydrolase [PTHR46246] (15-68)